Protein AF-A0A0D2Q936-F1 (afdb_monomer)

Mean predicted aligned error: 17.6 Å

Radius of gyration: 30.46 Å; Cα contacts (8 Å, |Δi|>4): 340; chains: 1; bounding box: 79×127×41 Å

Structure (mmCIF, N/CA/C/O backbone):
data_AF-A0A0D2Q936-F1
#
_entry.id   AF-A0A0D2Q936-F1
#
loop_
_atom_site.group_PDB
_atom_site.id
_atom_site.type_symbol
_atom_site.label_atom_id
_atom_site.label_alt_id
_atom_site.label_comp_id
_atom_site.label_asym_id
_atom_site.label_entity_id
_atom_site.label_seq_id
_atom_site.pdbx_PDB_ins_code
_atom_site.Cartn_x
_atom_site.Cartn_y
_atom_site.Cartn_z
_atom_site.occupancy
_atom_site.B_iso_or_equiv
_atom_site.auth_seq_id
_atom_site.auth_comp_id
_atom_site.auth_asym_id
_atom_site.auth_atom_id
_atom_site.pdbx_PDB_model_num
ATOM 1 N N . MET A 1 1 ? -16.105 2.185 -19.290 1.00 85.81 1 MET A N 1
ATOM 2 C CA . MET A 1 1 ? -16.375 2.936 -18.044 1.00 85.81 1 MET A CA 1
ATOM 3 C C . MET A 1 1 ? -15.042 3.462 -17.549 1.00 85.81 1 MET A C 1
ATOM 5 O O . MET A 1 1 ? -14.061 2.753 -17.724 1.00 85.81 1 MET A O 1
ATOM 9 N N . GLU A 1 2 ? -14.997 4.674 -17.001 1.00 91.69 2 GLU A N 1
ATOM 10 C CA . GLU A 1 2 ? -13.759 5.363 -16.597 1.00 91.69 2 GLU A CA 1
ATOM 11 C C . GLU A 1 2 ? -13.928 5.976 -15.200 1.00 91.69 2 GLU A C 1
ATOM 13 O O . GLU A 1 2 ? -15.032 6.394 -14.848 1.00 91.69 2 GLU A O 1
ATOM 18 N N . CYS A 1 3 ? -12.845 6.038 -14.414 1.00 92.94 3 CYS A N 1
ATOM 19 C CA . CYS A 1 3 ? -12.861 6.563 -13.040 1.00 92.94 3 CYS A CA 1
ATOM 20 C C . CYS A 1 3 ? -12.728 8.096 -12.951 1.00 92.94 3 CYS A C 1
ATOM 22 O O . CYS A 1 3 ? -12.920 8.654 -11.877 1.00 92.94 3 CYS A O 1
ATOM 24 N N . ASN A 1 4 ? -12.405 8.795 -14.047 1.00 94.00 4 ASN A N 1
ATOM 25 C CA . ASN A 1 4 ? -12.309 10.266 -14.110 1.00 94.00 4 ASN A CA 1
ATOM 26 C C . ASN A 1 4 ? -11.401 10.913 -13.042 1.00 94.00 4 ASN A C 1
ATOM 28 O O . ASN A 1 4 ? -11.706 11.987 -12.529 1.00 94.00 4 ASN A O 1
ATOM 32 N N . GLY A 1 5 ? -1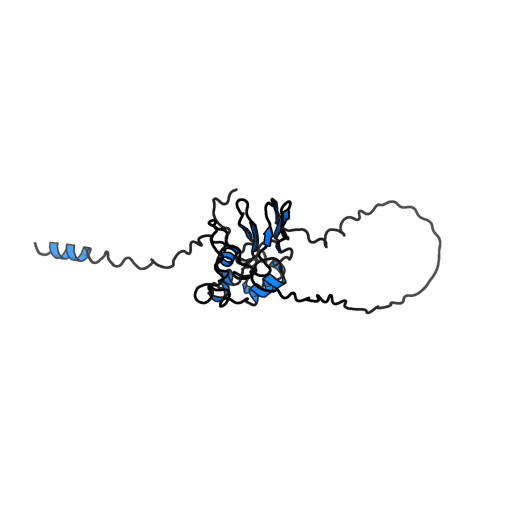0.294 10.254 -12.690 1.00 91.88 5 GLY A N 1
ATOM 33 C CA . GLY A 1 5 ? -9.357 10.746 -11.673 1.00 91.88 5 GLY A CA 1
ATOM 34 C C . GLY A 1 5 ? -9.852 10.616 -10.228 1.00 91.88 5 GLY A C 1
ATOM 35 O O . GLY A 1 5 ? -9.181 11.097 -9.321 1.00 91.88 5 GLY A O 1
ATOM 36 N N . LEU A 1 6 ? -11.001 9.973 -9.997 1.00 91.81 6 LEU A N 1
ATOM 37 C CA . LEU A 1 6 ? -11.454 9.628 -8.653 1.00 91.81 6 LEU A CA 1
ATOM 38 C C . LEU A 1 6 ? -10.716 8.384 -8.150 1.00 91.81 6 LEU A C 1
ATOM 40 O O . LEU A 1 6 ? -10.556 7.407 -8.886 1.00 91.81 6 LEU A O 1
ATOM 44 N N . GLY A 1 7 ? -10.313 8.422 -6.880 1.00 89.75 7 GLY A N 1
ATOM 45 C CA . GLY A 1 7 ? -9.804 7.254 -6.168 1.00 89.75 7 GLY A CA 1
ATOM 46 C C . GLY A 1 7 ? -10.898 6.213 -5.919 1.00 89.75 7 GLY A C 1
ATOM 47 O O . GLY A 1 7 ? -12.095 6.515 -5.944 1.00 89.75 7 GLY A O 1
ATOM 48 N N . ALA A 1 8 ? -10.484 4.972 -5.670 1.00 91.38 8 ALA A N 1
ATOM 49 C CA . ALA A 1 8 ? -11.397 3.922 -5.237 1.00 91.38 8 ALA A CA 1
ATOM 50 C C . ALA A 1 8 ? -11.845 4.169 -3.788 1.00 91.38 8 ALA A C 1
ATOM 52 O O . ALA A 1 8 ? -11.054 4.593 -2.949 1.00 91.38 8 ALA A O 1
ATOM 53 N N . ALA A 1 9 ? -13.114 3.891 -3.484 1.00 95.50 9 ALA A N 1
ATOM 54 C CA . ALA A 1 9 ? -13.585 3.885 -2.104 1.00 95.50 9 ALA A CA 1
ATOM 55 C C . ALA A 1 9 ? -13.054 2.626 -1.383 1.00 95.50 9 ALA A C 1
ATOM 57 O O . ALA A 1 9 ? -13.265 1.525 -1.902 1.00 95.50 9 ALA A O 1
ATOM 58 N N . PRO A 1 10 ? -12.408 2.756 -0.209 1.00 96.38 10 PRO A N 1
ATOM 59 C CA . PRO A 1 10 ? -11.988 1.612 0.598 1.00 96.38 10 PRO A CA 1
ATOM 60 C C . PRO A 1 10 ? -13.162 0.700 1.019 1.00 96.38 10 PRO A C 1
ATOM 62 O O . PRO A 1 10 ? -14.284 1.188 1.198 1.00 96.38 10 PRO A O 1
ATOM 65 N N . PRO A 1 11 ? -12.931 -0.609 1.255 1.00 97.94 11 PRO A N 1
ATOM 66 C CA . PRO A 1 11 ? -11.645 -1.302 1.178 1.00 97.94 11 PRO A CA 1
ATOM 67 C C . PRO A 1 11 ? -11.180 -1.649 -0.242 1.00 97.94 11 PRO A C 1
ATOM 69 O O . PRO A 1 11 ? -11.956 -2.167 -1.048 1.00 97.94 11 PRO A O 1
ATOM 72 N N . VAL A 1 12 ? -9.895 -1.430 -0.530 1.00 97.75 12 VAL A N 1
ATOM 73 C CA . VAL A 1 12 ? -9.313 -1.684 -1.855 1.00 97.75 12 VAL A CA 1
ATOM 74 C C . VAL A 1 12 ? -7.854 -2.127 -1.758 1.00 97.75 12 VAL A C 1
ATOM 76 O O . VAL A 1 12 ? -7.054 -1.496 -1.080 1.00 97.75 12 VAL A O 1
ATOM 79 N N . THR A 1 13 ? -7.503 -3.203 -2.466 1.00 98.31 13 THR A N 1
ATOM 80 C CA . THR A 1 13 ? -6.102 -3.575 -2.699 1.00 98.31 13 THR A CA 1
ATOM 81 C C . THR A 1 13 ? -5.528 -2.668 -3.783 1.00 98.31 13 THR A C 1
ATOM 83 O O . THR A 1 13 ? -6.081 -2.606 -4.885 1.00 98.31 13 THR A O 1
ATOM 86 N N . LEU A 1 14 ? -4.433 -1.972 -3.488 1.00 97.81 14 LEU A N 1
ATOM 87 C CA . LEU A 1 14 ? -3.812 -1.008 -4.397 1.00 97.81 14 LEU A CA 1
ATOM 88 C C . LEU A 1 14 ? -2.536 -1.580 -5.014 1.00 97.81 14 LEU A C 1
ATOM 90 O O . LEU A 1 14 ? -1.803 -2.305 -4.351 1.00 97.81 14 LEU A O 1
ATOM 94 N N . ALA A 1 15 ? -2.277 -1.238 -6.275 1.00 97.44 15 ALA A N 1
ATOM 95 C CA . ALA A 1 15 ? -0.954 -1.337 -6.881 1.00 97.44 15 ALA A CA 1
ATOM 96 C C . ALA A 1 15 ? -0.433 0.083 -7.080 1.00 97.44 15 ALA A C 1
ATOM 98 O O . ALA A 1 15 ? -1.070 0.884 -7.772 1.00 97.44 15 ALA A O 1
ATOM 99 N N . GLU A 1 16 ? 0.702 0.385 -6.466 1.00 95.56 16 GLU A N 1
ATOM 100 C CA . GLU A 1 16 ? 1.253 1.733 -6.393 1.00 95.56 16 GLU A CA 1
ATOM 101 C C . GLU A 1 16 ? 2.564 1.781 -7.175 1.00 95.56 16 GLU A C 1
ATOM 103 O O . GLU A 1 16 ? 3.366 0.847 -7.139 1.00 95.56 16 GLU A O 1
ATOM 108 N N . PHE A 1 17 ? 2.758 2.856 -7.941 1.00 94.88 17 PHE A N 1
ATOM 109 C CA . PHE A 1 17 ? 3.921 3.032 -8.804 1.00 94.88 17 PHE A CA 1
ATOM 110 C C . PHE A 1 17 ? 4.411 4.474 -8.737 1.00 94.88 17 PHE A C 1
ATOM 112 O O . PHE A 1 17 ? 3.661 5.417 -8.984 1.00 94.88 17 PHE A O 1
ATOM 119 N N . THR A 1 18 ? 5.705 4.633 -8.498 1.00 93.56 18 THR A N 1
ATOM 120 C CA . THR A 1 18 ? 6.455 5.865 -8.732 1.00 93.56 18 THR A CA 1
ATOM 121 C C . THR A 1 18 ? 7.488 5.580 -9.804 1.00 93.56 18 THR A C 1
ATOM 123 O O . THR A 1 18 ? 8.476 4.895 -9.549 1.00 93.56 18 THR A O 1
ATOM 126 N N . LEU A 1 19 ? 7.246 6.089 -11.011 1.00 93.62 19 LEU A N 1
ATOM 127 C CA . LEU A 1 19 ? 8.115 5.853 -12.161 1.00 93.62 19 LEU A CA 1
ATOM 128 C C . LEU A 1 19 ? 9.218 6.912 -12.224 1.00 93.62 19 LEU A C 1
ATOM 130 O O . LEU A 1 19 ? 8.943 8.115 -12.297 1.00 93.62 19 LEU A O 1
ATOM 134 N N . GLY A 1 20 ? 10.470 6.471 -12.216 1.00 88.56 20 GLY A N 1
ATOM 135 C CA . GLY A 1 20 ? 11.630 7.336 -12.353 1.00 88.56 20 GLY A CA 1
ATOM 136 C C . GLY A 1 20 ? 11.836 7.738 -13.813 1.00 88.56 20 GLY A C 1
ATOM 137 O O . GLY A 1 20 ? 11.988 6.897 -14.694 1.00 88.56 20 GLY A O 1
ATOM 138 N N . THR A 1 21 ? 11.934 9.036 -14.109 1.00 85.62 21 THR A N 1
ATOM 139 C CA . THR A 1 21 ? 12.256 9.512 -15.467 1.00 85.62 21 THR A CA 1
ATOM 140 C C . THR A 1 21 ? 13.727 9.240 -15.804 1.00 85.62 21 THR A C 1
ATOM 142 O O . THR A 1 21 ? 14.591 10.087 -15.570 1.00 85.62 21 THR A O 1
ATOM 145 N N . GLY A 1 22 ? 14.027 8.038 -16.308 1.00 75.62 22 GLY A N 1
ATOM 146 C CA . GLY A 1 22 ? 15.404 7.553 -16.503 1.00 75.62 22 GLY A CA 1
ATOM 147 C C . GLY A 1 22 ? 16.114 7.174 -15.196 1.00 75.62 22 GLY A C 1
ATOM 148 O O . GLY A 1 22 ? 17.330 6.987 -15.188 1.00 75.62 22 GLY A O 1
ATOM 149 N N . GLY A 1 23 ? 15.353 7.096 -14.100 1.00 85.38 23 GLY A N 1
ATOM 150 C CA . GLY A 1 23 ? 15.812 6.747 -12.760 1.00 85.38 23 GLY A CA 1
ATOM 151 C C . GLY A 1 23 ? 15.248 5.409 -12.288 1.00 85.38 23 GLY A C 1
ATOM 152 O O . GLY A 1 23 ? 14.732 4.623 -13.076 1.00 85.38 23 GLY A O 1
ATOM 153 N N . GLN A 1 24 ? 15.375 5.153 -10.990 1.00 93.00 24 GLN A N 1
ATOM 154 C CA . GLN A 1 24 ? 14.807 3.974 -10.345 1.00 93.00 24 GLN A CA 1
ATOM 155 C C . GLN A 1 24 ? 13.311 4.175 -10.091 1.00 93.00 24 GLN A C 1
ATOM 157 O O . GLN A 1 24 ? 12.911 5.221 -9.579 1.00 93.00 24 GLN A O 1
ATOM 162 N N . ASP A 1 25 ? 12.518 3.166 -10.426 1.00 94.25 25 ASP A N 1
ATOM 163 C CA . ASP A 1 25 ? 11.110 3.086 -10.070 1.00 94.25 25 ASP A CA 1
ATOM 164 C C . ASP A 1 25 ? 10.952 2.483 -8.673 1.00 94.25 25 ASP A C 1
ATOM 166 O O . ASP A 1 25 ? 11.754 1.639 -8.249 1.00 94.25 25 ASP A O 1
ATOM 170 N N . PHE A 1 26 ? 9.869 2.866 -8.005 1.00 94.06 26 PHE A N 1
ATOM 171 C CA . PHE A 1 26 ? 9.386 2.270 -6.764 1.00 94.06 26 PHE A CA 1
ATOM 172 C C . PHE A 1 26 ? 7.973 1.755 -6.997 1.00 94.06 26 PHE A C 1
ATOM 174 O O . PHE A 1 26 ? 7.155 2.456 -7.591 1.00 94.06 26 PHE A O 1
ATOM 181 N N . TYR A 1 27 ? 7.693 0.536 -6.565 1.00 94.88 27 TYR A N 1
ATOM 182 C CA . TYR A 1 27 ? 6.377 -0.062 -6.721 1.00 94.88 27 TYR A CA 1
ATOM 183 C C . TYR A 1 27 ? 6.082 -1.044 -5.600 1.00 94.88 27 TYR A C 1
ATOM 185 O O . TYR A 1 27 ? 6.985 -1.666 -5.024 1.00 94.88 27 TYR A O 1
ATOM 193 N N . ASP A 1 28 ? 4.798 -1.199 -5.322 1.00 95.88 28 ASP A N 1
ATOM 194 C CA . ASP A 1 28 ? 4.299 -2.066 -4.272 1.00 95.88 28 ASP A CA 1
ATOM 195 C C . ASP A 1 28 ? 2.826 -2.434 -4.496 1.00 95.88 28 ASP A C 1
ATOM 197 O O . ASP A 1 28 ? 2.135 -1.898 -5.365 1.00 95.88 28 ASP A O 1
ATOM 201 N N . VAL A 1 29 ? 2.369 -3.426 -3.733 1.00 97.44 29 VAL A N 1
ATOM 202 C CA . VAL A 1 29 ? 0.947 -3.662 -3.505 1.00 97.44 29 VAL A CA 1
ATOM 203 C C . VAL A 1 29 ? 0.649 -3.300 -2.062 1.00 97.44 29 VAL A C 1
ATOM 205 O O . VAL A 1 29 ? 1.295 -3.830 -1.149 1.00 97.44 29 VAL A O 1
ATOM 208 N N . SER A 1 30 ? -0.369 -2.473 -1.861 1.00 97.50 30 SER A N 1
ATOM 209 C CA . SER A 1 30 ? -0.727 -1.920 -0.563 1.00 97.50 30 SER A CA 1
ATOM 210 C C . SER A 1 30 ? -2.105 -2.365 -0.096 1.00 97.50 30 SER A C 1
ATOM 212 O O . SER A 1 30 ? -3.075 -2.418 -0.857 1.00 97.50 30 SER A O 1
ATOM 214 N N . LEU A 1 31 ? -2.159 -2.723 1.189 1.00 97.81 31 LEU A N 1
ATOM 215 C CA . LEU A 1 31 ? -3.358 -3.092 1.941 1.00 97.81 31 LEU A CA 1
ATOM 216 C C . LEU A 1 31 ? -3.695 -2.053 3.019 1.00 97.81 31 LEU A C 1
ATOM 218 O O . LEU A 1 31 ? -4.513 -2.317 3.905 1.00 97.81 31 LEU A O 1
ATOM 222 N N . VAL A 1 32 ? -3.056 -0.880 2.969 1.00 97.44 32 VAL A N 1
ATOM 223 C CA . VAL A 1 32 ? -3.279 0.228 3.912 1.00 97.44 32 VAL A CA 1
ATOM 224 C C . VAL A 1 32 ? -4.734 0.699 3.864 1.00 97.44 32 VAL A C 1
ATOM 226 O O . VAL A 1 32 ? -5.352 0.915 4.909 1.00 97.44 32 VAL A O 1
ATOM 229 N N . ASP A 1 33 ? -5.317 0.728 2.666 1.00 97.25 33 ASP A N 1
ATOM 230 C CA . ASP A 1 33 ? -6.735 1.009 2.422 1.00 97.25 33 ASP A CA 1
ATOM 231 C C . ASP A 1 33 ? -7.612 -0.257 2.425 1.00 97.25 33 ASP A C 1
ATOM 233 O O . ASP A 1 33 ? -8.766 -0.227 2.009 1.00 97.25 33 ASP A O 1
ATOM 237 N N . GLY A 1 34 ? -7.116 -1.383 2.939 1.00 98.06 34 GLY A N 1
ATOM 238 C CA . GLY A 1 34 ? -7.857 -2.639 3.035 1.00 98.06 34 GLY A CA 1
ATOM 239 C C . GLY A 1 34 ? -7.583 -3.613 1.890 1.00 98.06 34 GLY A C 1
ATOM 240 O O . GLY A 1 34 ? -6.620 -3.498 1.140 1.00 98.06 34 GLY A O 1
ATOM 241 N N . TYR A 1 35 ? -8.423 -4.637 1.792 1.00 98.56 35 TYR A N 1
ATOM 242 C CA . TYR A 1 35 ? -8.298 -5.713 0.820 1.00 98.56 35 TYR A CA 1
ATOM 243 C C . TYR A 1 35 ? -9.654 -6.026 0.200 1.00 98.56 35 TYR A C 1
ATOM 245 O O . TYR A 1 35 ? -10.649 -6.129 0.913 1.00 98.56 35 TYR A O 1
ATOM 253 N N . ASN A 1 36 ? -9.694 -6.231 -1.114 1.00 98.00 36 ASN A N 1
ATOM 254 C CA . ASN A 1 36 ? -10.889 -6.717 -1.806 1.00 98.00 36 ASN A CA 1
ATOM 255 C C . ASN A 1 36 ? -10.594 -7.940 -2.684 1.00 98.00 36 ASN A C 1
ATOM 257 O O . ASN A 1 36 ? -11.325 -8.925 -2.600 1.00 98.00 36 ASN A O 1
ATOM 261 N N . ILE A 1 37 ? -9.521 -7.919 -3.480 1.00 97.50 37 ILE A N 1
ATOM 262 C CA . ILE A 1 37 ? -9.133 -9.026 -4.365 1.00 97.50 37 ILE A CA 1
ATOM 263 C C . ILE A 1 37 ? -7.623 -9.299 -4.307 1.00 97.50 37 ILE A C 1
ATOM 265 O O . ILE A 1 37 ? -6.839 -8.366 -4.132 1.00 97.50 37 ILE A O 1
ATOM 269 N N . PRO A 1 38 ? -7.178 -10.556 -4.507 1.00 97.62 38 PRO A N 1
ATOM 270 C CA . PRO A 1 38 ? -5.756 -10.858 -4.569 1.00 97.62 38 PRO A CA 1
ATOM 271 C C . PRO A 1 38 ? -5.123 -10.199 -5.798 1.00 97.62 38 PRO A C 1
ATOM 273 O O . PRO A 1 38 ? -5.712 -10.179 -6.884 1.00 97.62 38 PRO A O 1
ATOM 276 N N . MET A 1 39 ? -3.908 -9.687 -5.635 1.00 98.12 39 MET A N 1
ATOM 277 C CA . MET A 1 39 ? -3.203 -8.926 -6.661 1.00 98.12 39 MET A CA 1
ATOM 278 C C . MET A 1 39 ? -1.701 -9.142 -6.547 1.00 98.12 39 MET A C 1
ATOM 280 O O . MET A 1 39 ? -1.167 -9.177 -5.438 1.00 98.12 39 MET A O 1
ATOM 284 N N . ILE A 1 40 ? -1.025 -9.262 -7.686 1.00 97.81 40 ILE A N 1
ATOM 285 C CA . ILE A 1 40 ? 0.437 -9.202 -7.774 1.00 97.81 40 ILE A CA 1
ATOM 286 C C . ILE A 1 40 ? 0.875 -8.200 -8.839 1.00 97.81 40 ILE A C 1
ATOM 288 O O . ILE A 1 40 ? 0.180 -7.998 -9.836 1.00 97.81 40 ILE A O 1
ATOM 292 N N . VAL A 1 41 ? 2.052 -7.625 -8.628 1.00 98.00 41 VAL A N 1
ATOM 293 C CA . VAL A 1 41 ? 2.777 -6.772 -9.566 1.00 98.00 41 VAL A CA 1
ATOM 294 C C . VAL A 1 41 ? 4.137 -7.410 -9.824 1.00 98.00 41 VAL A C 1
ATOM 296 O O . VAL A 1 41 ? 4.863 -7.740 -8.884 1.00 98.00 41 VAL A O 1
ATOM 299 N N . GLU A 1 42 ? 4.490 -7.579 -11.093 1.00 96.50 42 GLU A N 1
ATOM 300 C CA . GLU A 1 42 ? 5.763 -8.161 -11.525 1.00 96.50 42 GLU A CA 1
ATOM 301 C C . GLU A 1 42 ? 6.478 -7.206 -12.484 1.00 96.50 42 GLU A C 1
ATOM 303 O O . GLU A 1 42 ? 5.900 -6.791 -13.489 1.00 96.50 42 GLU A O 1
ATOM 308 N N . GLY A 1 43 ? 7.730 -6.855 -12.174 1.00 95.00 43 GLY A N 1
ATOM 309 C CA . GLY A 1 43 ? 8.598 -6.082 -13.064 1.00 95.00 43 GLY A CA 1
ATOM 310 C C . GLY A 1 43 ? 9.352 -6.991 -14.038 1.00 95.00 43 GLY A C 1
ATOM 311 O O . GLY A 1 43 ? 9.844 -8.052 -13.656 1.00 95.00 43 GLY A O 1
ATOM 312 N N . SER A 1 44 ? 9.469 -6.578 -15.298 1.00 93.88 44 SER A N 1
ATOM 313 C CA . SER A 1 44 ? 10.121 -7.346 -16.365 1.00 93.88 44 SER A CA 1
ATOM 314 C C . SER A 1 44 ? 10.984 -6.456 -17.263 1.00 93.88 44 SER A C 1
ATOM 316 O O . SER A 1 44 ? 10.717 -5.269 -17.416 1.00 93.88 44 SER A O 1
ATOM 318 N N . GLY A 1 45 ? 12.063 -7.009 -17.828 1.00 91.44 45 GLY A N 1
ATOM 319 C CA . GLY A 1 45 ? 12.945 -6.299 -18.770 1.00 91.44 45 GLY A CA 1
ATOM 320 C C . GLY A 1 45 ? 13.889 -5.246 -18.167 1.00 91.44 45 GLY A C 1
ATOM 321 O O . GLY A 1 45 ? 14.828 -4.837 -18.846 1.00 91.44 45 GLY A O 1
ATOM 322 N N . GLY A 1 46 ? 13.690 -4.848 -16.907 1.00 92.19 46 GLY A N 1
ATOM 323 C CA . GLY A 1 46 ? 14.526 -3.865 -16.216 1.00 92.19 46 GLY A CA 1
ATOM 324 C C . GLY A 1 46 ? 15.760 -4.434 -15.510 1.00 92.19 46 GLY A C 1
ATOM 325 O O . GLY A 1 46 ? 16.125 -5.603 -15.643 1.00 92.19 46 GLY A O 1
ATOM 326 N N . SER A 1 47 ? 16.412 -3.571 -14.731 1.00 92.12 47 SER A N 1
ATOM 327 C CA . SER A 1 47 ? 17.609 -3.877 -13.937 1.00 92.12 47 SER A CA 1
ATOM 328 C C . SER A 1 47 ? 17.417 -3.535 -12.456 1.00 92.12 47 SER A C 1
ATOM 330 O O . SER A 1 47 ? 16.633 -2.654 -12.107 1.00 92.12 47 SER A O 1
ATOM 332 N N . GLY A 1 48 ? 18.137 -4.236 -11.575 1.00 89.94 48 GLY A N 1
ATOM 333 C CA . GLY A 1 48 ? 17.956 -4.163 -10.121 1.00 89.94 48 GLY A CA 1
ATOM 334 C C . GLY A 1 48 ? 17.317 -5.437 -9.567 1.00 89.94 48 GLY A C 1
ATOM 335 O O . GLY A 1 48 ? 17.484 -6.508 -10.147 1.00 89.94 48 GLY A O 1
ATOM 336 N N . LEU A 1 49 ? 16.618 -5.335 -8.430 1.00 89.56 49 LEU A N 1
ATOM 337 C CA . LEU A 1 49 ? 15.943 -6.488 -7.822 1.00 89.56 49 LEU A CA 1
ATOM 338 C C . LEU A 1 49 ? 14.715 -6.916 -8.625 1.00 89.56 49 LEU A C 1
ATOM 340 O O . LEU A 1 49 ? 14.517 -8.114 -8.808 1.00 89.56 49 LEU A O 1
ATOM 344 N N . CYS A 1 50 ? 13.904 -5.949 -9.073 1.00 93.44 50 CYS A N 1
ATOM 345 C CA . CYS A 1 50 ? 12.732 -6.176 -9.926 1.00 93.44 50 CYS A CA 1
ATOM 346 C C . CYS A 1 50 ? 11.819 -7.312 -9.422 1.00 93.44 50 CYS A C 1
ATOM 348 O O . CYS A 1 50 ? 11.273 -8.088 -10.202 1.00 93.44 50 CYS A O 1
ATOM 350 N N . ALA A 1 51 ? 11.716 -7.454 -8.099 1.00 94.00 51 ALA A N 1
ATOM 351 C CA . ALA A 1 51 ? 11.046 -8.580 -7.474 1.00 94.00 51 ALA A CA 1
ATOM 352 C C . ALA A 1 51 ? 9.527 -8.370 -7.423 1.00 94.00 51 ALA A C 1
ATOM 354 O O . ALA A 1 51 ? 9.048 -7.259 -7.236 1.00 94.00 51 ALA A O 1
ATOM 355 N N . SER A 1 52 ? 8.760 -9.454 -7.515 1.00 95.25 52 SER A N 1
ATOM 356 C CA . SER A 1 52 ? 7.296 -9.385 -7.490 1.00 95.25 52 SER A CA 1
ATOM 357 C C . SER A 1 52 ? 6.748 -8.884 -6.152 1.00 95.25 52 SER A C 1
ATOM 359 O O . SER A 1 52 ? 7.278 -9.215 -5.100 1.00 95.25 52 SER A O 1
ATOM 361 N N . THR A 1 53 ? 5.661 -8.135 -6.138 1.00 95.56 53 THR A N 1
ATOM 362 C CA . THR A 1 53 ? 5.006 -7.641 -4.912 1.00 95.56 53 THR A CA 1
ATOM 363 C C . THR A 1 53 ? 3.529 -7.978 -4.959 1.00 95.56 53 THR A C 1
ATOM 365 O O . THR A 1 53 ? 2.988 -8.159 -6.050 1.00 95.56 53 THR A O 1
ATOM 368 N N . GLY A 1 54 ? 2.883 -8.171 -3.811 1.00 95.69 54 GLY A N 1
ATOM 369 C CA . GLY A 1 54 ? 1.480 -8.573 -3.803 1.00 95.69 54 GLY A CA 1
ATOM 370 C C . GLY A 1 54 ? 1.050 -9.593 -2.774 1.00 95.69 54 GLY A C 1
ATOM 371 O O . GLY A 1 54 ? 1.822 -10.105 -1.959 1.00 95.69 54 GLY A O 1
ATOM 372 N N . CYS A 1 55 ? -0.233 -9.919 -2.893 1.00 95.75 55 CYS A N 1
ATOM 373 C CA . CYS A 1 55 ? -0.912 -10.907 -2.091 1.00 95.75 55 CYS A CA 1
ATOM 374 C C . CYS A 1 55 ? -1.649 -11.923 -2.963 1.00 95.75 55 CYS A C 1
ATOM 376 O O . CYS A 1 55 ? -2.583 -11.592 -3.693 1.00 95.75 55 CYS A O 1
ATOM 378 N N . THR A 1 56 ? -1.245 -13.187 -2.844 1.00 95.69 56 THR A N 1
ATOM 379 C CA . THR A 1 56 ? -1.919 -14.334 -3.474 1.00 95.69 56 THR A CA 1
ATOM 380 C C . THR A 1 56 ? -2.931 -15.002 -2.542 1.00 95.69 56 THR A C 1
ATOM 382 O O . THR A 1 56 ? -3.794 -15.749 -3.000 1.00 95.69 56 THR A O 1
ATOM 385 N N . THR A 1 57 ? -2.835 -14.737 -1.238 1.00 94.56 57 THR A N 1
ATOM 386 C CA . THR A 1 57 ? -3.762 -15.231 -0.220 1.00 94.56 57 THR A CA 1
ATOM 387 C C . THR A 1 57 ? -5.110 -14.522 -0.340 1.00 94.56 57 THR A C 1
ATOM 389 O O . THR A 1 57 ? -5.168 -13.305 -0.502 1.00 94.56 57 THR A O 1
ATOM 392 N N . ASP A 1 58 ? -6.200 -15.282 -0.215 1.00 95.44 58 ASP A N 1
ATOM 393 C CA . ASP A 1 58 ? -7.552 -14.736 -0.073 1.00 95.44 58 ASP A CA 1
ATOM 394 C C . ASP A 1 58 ? -7.764 -14.255 1.373 1.00 95.44 58 ASP A C 1
ATOM 396 O O . ASP A 1 58 ? -8.112 -15.034 2.269 1.00 95.44 58 ASP A O 1
ATOM 400 N N . LEU A 1 59 ? -7.481 -12.970 1.606 1.00 96.12 59 LEU A N 1
ATOM 401 C CA . LEU A 1 59 ? -7.593 -12.329 2.919 1.00 96.12 59 LEU A CA 1
ATOM 402 C C . LEU A 1 59 ? -9.044 -12.226 3.400 1.00 96.12 59 LEU A C 1
ATOM 404 O O . LEU A 1 59 ? -9.284 -12.240 4.607 1.00 96.12 59 LEU A O 1
ATOM 408 N N . ASN A 1 60 ? -10.022 -12.209 2.492 1.00 97.25 60 ASN A N 1
ATOM 409 C CA . ASN A 1 60 ? -11.434 -12.121 2.860 1.00 97.25 60 ASN A CA 1
ATOM 410 C C . ASN A 1 60 ? -11.889 -13.319 3.706 1.00 97.25 60 ASN A C 1
ATOM 412 O O . ASN A 1 60 ? -12.725 -13.173 4.597 1.00 97.25 60 ASN A O 1
ATOM 416 N N . ARG A 1 61 ? -11.277 -14.496 3.505 1.00 95.19 61 ARG A N 1
ATOM 417 C CA . ARG A 1 61 ? -11.556 -15.713 4.295 1.00 95.19 61 ARG A CA 1
ATOM 418 C C . ARG A 1 61 ? -10.999 -15.684 5.713 1.00 95.19 61 ARG A C 1
ATOM 420 O O . ARG A 1 61 ? -11.416 -16.486 6.544 1.00 95.19 61 ARG A O 1
ATOM 427 N N . GLN A 1 62 ? -10.031 -14.812 5.964 1.00 94.31 62 GLN A N 1
ATOM 428 C CA . GLN A 1 62 ? -9.357 -14.651 7.254 1.00 94.31 62 GLN A CA 1
ATOM 429 C C . GLN A 1 62 ? -9.719 -13.316 7.913 1.00 94.31 62 GLN A C 1
ATOM 431 O O . GLN A 1 62 ? -9.217 -13.008 8.990 1.00 94.31 62 GLN A O 1
ATOM 436 N N . CYS A 1 63 ? -10.597 -12.533 7.279 1.00 97.75 63 CYS A N 1
ATOM 437 C CA . CYS A 1 63 ? -10.973 -11.213 7.743 1.00 97.75 63 CYS A CA 1
ATOM 438 C C . CYS A 1 63 ? -11.735 -11.292 9.081 1.00 97.75 63 CYS A C 1
ATOM 440 O O . CYS A 1 63 ? -12.791 -11.937 9.140 1.00 97.75 63 CYS A O 1
ATOM 442 N N . PRO A 1 64 ? -11.244 -10.631 10.146 1.00 97.69 64 PRO A N 1
ATOM 443 C CA . PRO A 1 64 ? -11.950 -10.515 11.413 1.00 97.69 64 PRO A CA 1
ATOM 444 C C . PRO A 1 64 ? -13.330 -9.890 11.222 1.00 97.69 64 PRO A C 1
ATOM 446 O O . PRO A 1 64 ? -13.534 -9.043 10.349 1.00 97.69 64 PRO A O 1
ATOM 449 N N . SER A 1 65 ? -14.287 -10.286 12.058 1.00 97.75 65 SER A N 1
ATOM 450 C CA . SER A 1 65 ? -15.686 -9.854 11.947 1.00 97.75 65 SER A CA 1
ATOM 451 C C . SER A 1 65 ? -15.870 -8.336 11.940 1.00 97.75 65 SER A C 1
ATOM 453 O O . SER A 1 65 ? -16.723 -7.820 11.227 1.00 97.75 65 SER A O 1
ATOM 455 N N . GLU A 1 66 ? -15.056 -7.633 12.713 1.00 97.81 66 GLU A N 1
ATOM 456 C CA . GLU A 1 66 ? -15.052 -6.189 12.905 1.00 97.81 66 GLU A CA 1
ATOM 457 C C . GLU A 1 66 ? -14.461 -5.419 11.714 1.00 97.81 66 GLU A C 1
ATOM 459 O O . GLU A 1 66 ? -14.712 -4.224 11.574 1.00 97.81 66 GLU A O 1
ATOM 464 N N . LEU A 1 67 ? -13.721 -6.102 10.835 1.00 98.44 67 LEU A N 1
ATOM 465 C CA . LEU A 1 67 ? -13.161 -5.545 9.601 1.00 98.44 67 LEU A CA 1
ATOM 466 C C . LEU A 1 67 ? -13.931 -5.992 8.349 1.00 98.44 67 LEU A C 1
ATOM 468 O O . LEU A 1 67 ? -13.744 -5.429 7.270 1.00 98.44 67 LEU A O 1
ATOM 472 N N . ARG A 1 68 ? -14.792 -7.006 8.468 1.00 98.31 68 ARG A N 1
ATOM 473 C CA . ARG A 1 68 ? -15.461 -7.638 7.331 1.00 98.31 68 ARG A CA 1
ATOM 474 C C . ARG A 1 68 ? -16.516 -6.731 6.703 1.00 98.31 68 ARG A C 1
ATOM 476 O O . ARG A 1 68 ? -17.346 -6.138 7.393 1.00 98.31 68 ARG A O 1
ATOM 483 N N . VAL A 1 69 ? -16.524 -6.687 5.375 1.00 97.62 69 VAL A N 1
ATOM 484 C CA . VAL A 1 69 ? -17.584 -6.068 4.573 1.00 97.62 69 VAL 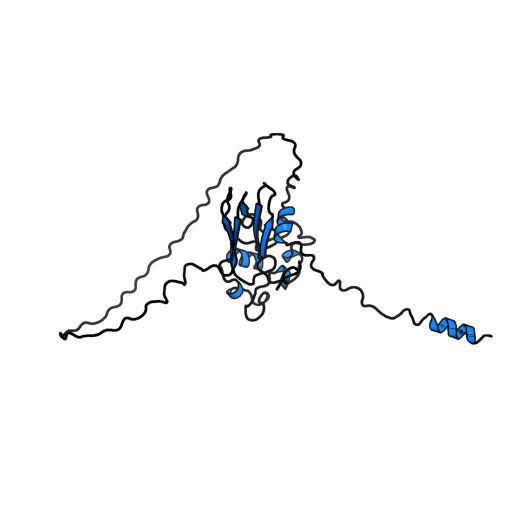A CA 1
ATOM 485 C C . VAL A 1 69 ? -18.449 -7.160 3.949 1.00 97.62 69 VAL A C 1
ATOM 487 O O . VAL A 1 69 ? -17.929 -8.136 3.404 1.00 97.62 69 VAL A O 1
ATOM 490 N N . GLY A 1 70 ? -19.771 -6.993 4.041 1.00 92.75 70 GLY A N 1
ATOM 491 C CA . GLY A 1 70 ? -20.736 -7.961 3.515 1.00 92.75 70 GLY A CA 1
ATOM 492 C C . GLY A 1 70 ? -20.551 -9.355 4.119 1.00 92.75 70 GLY A C 1
ATOM 493 O O . GLY A 1 70 ? -20.212 -9.500 5.299 1.00 92.75 70 GLY A O 1
ATOM 494 N N . ASP A 1 71 ? -20.715 -10.377 3.283 1.00 91.00 71 ASP A N 1
ATOM 495 C CA . ASP A 1 71 ? -20.533 -11.785 3.660 1.00 91.00 71 ASP A CA 1
ATOM 496 C C . ASP A 1 71 ? -19.072 -12.258 3.499 1.00 91.00 71 ASP A C 1
ATOM 498 O O . ASP A 1 71 ? -18.797 -13.453 3.395 1.00 91.00 71 ASP A O 1
ATOM 502 N N . GLY A 1 72 ? -18.115 -11.321 3.525 1.00 92.31 72 GLY A N 1
ATOM 503 C CA . GLY A 1 72 ? -16.708 -11.579 3.205 1.00 92.31 72 GLY A CA 1
ATOM 504 C C . GLY A 1 72 ? -16.345 -11.172 1.780 1.00 92.31 72 GLY A C 1
ATOM 505 O O . GLY A 1 72 ? -15.527 -11.829 1.147 1.00 92.31 72 GLY A O 1
ATOM 506 N N . ASP A 1 73 ? -16.951 -10.100 1.276 1.00 94.06 73 ASP A N 1
ATOM 507 C CA . ASP A 1 73 ? -16.652 -9.572 -0.060 1.00 94.06 73 ASP A CA 1
ATOM 508 C C . ASP A 1 73 ? -15.362 -8.742 -0.064 1.00 94.06 73 ASP A C 1
ATOM 510 O O . ASP A 1 73 ? -14.668 -8.651 -1.075 1.00 94.06 73 ASP A O 1
ATOM 514 N N . ALA A 1 74 ? -15.051 -8.122 1.077 1.00 98.06 74 ALA A N 1
ATOM 515 C CA . ALA A 1 74 ? -13.848 -7.335 1.287 1.00 98.06 74 ALA A CA 1
ATOM 516 C C . ALA A 1 74 ? -13.486 -7.251 2.782 1.00 98.06 74 ALA A C 1
ATOM 518 O O . ALA A 1 74 ? -14.306 -7.545 3.663 1.00 98.06 74 ALA A O 1
ATOM 519 N N . CYS A 1 75 ? -12.268 -6.799 3.071 1.00 98.62 75 CYS A N 1
ATOM 520 C CA . CYS A 1 75 ? -11.733 -6.621 4.412 1.00 98.62 75 CYS A CA 1
ATOM 521 C C . CYS A 1 75 ? -11.183 -5.205 4.598 1.00 98.62 75 CYS A C 1
ATOM 523 O O . CYS A 1 75 ? -10.250 -4.792 3.910 1.00 98.62 75 CYS A O 1
ATOM 525 N N . LYS A 1 76 ? -11.745 -4.448 5.539 1.00 98.75 76 LYS A N 1
ATOM 526 C CA . LYS A 1 76 ? -11.230 -3.128 5.923 1.00 98.75 76 LYS A CA 1
ATOM 527 C C . LYS A 1 76 ? -9.857 -3.250 6.569 1.00 98.75 76 LYS A C 1
ATOM 529 O O . LYS A 1 76 ? -9.595 -4.206 7.292 1.00 98.75 76 LYS A O 1
ATOM 534 N N . SER A 1 77 ? -9.007 -2.248 6.377 1.00 98.44 77 SER A N 1
ATOM 535 C CA . SER A 1 77 ? -7.875 -2.040 7.277 1.00 98.44 77 SER A CA 1
ATOM 536 C C . SER A 1 77 ? -8.363 -1.503 8.628 1.00 98.44 77 SER A C 1
ATOM 538 O O . SER A 1 77 ? -9.499 -1.039 8.766 1.00 98.44 77 SER A O 1
ATOM 540 N N . ALA A 1 78 ? -7.497 -1.524 9.641 1.00 98.19 78 ALA A N 1
ATOM 541 C CA . ALA A 1 78 ? -7.829 -0.952 10.944 1.00 98.19 78 ALA A CA 1
ATOM 542 C C . ALA A 1 78 ? -8.057 0.568 10.880 1.00 98.19 78 ALA A C 1
ATOM 544 O O . ALA A 1 78 ? -8.932 1.082 11.575 1.00 98.19 78 ALA A O 1
ATOM 545 N N . CYS A 1 79 ? -7.320 1.287 10.023 1.00 98.06 79 CYS A N 1
ATOM 546 C CA . CYS A 1 79 ? -7.550 2.718 9.833 1.00 98.06 79 CYS A CA 1
ATOM 547 C C . CYS A 1 79 ? -8.961 2.968 9.295 1.00 98.06 79 CYS A C 1
ATOM 549 O O . CYS A 1 79 ? -9.699 3.772 9.861 1.00 98.06 79 CYS A O 1
ATOM 551 N N . GLU A 1 80 ? -9.378 2.218 8.274 1.00 97.56 80 GLU A N 1
ATOM 552 C CA . GLU A 1 80 ? -10.706 2.378 7.681 1.00 97.56 80 GLU A CA 1
ATOM 553 C C . GLU A 1 80 ? -11.840 1.938 8.622 1.00 97.56 80 GLU A C 1
ATOM 555 O O . GLU A 1 80 ? -12.941 2.487 8.590 1.00 97.56 80 GLU A O 1
ATOM 560 N N . ALA A 1 81 ? -11.597 0.947 9.481 1.00 98.19 81 ALA A N 1
ATOM 561 C CA . ALA A 1 81 ? -12.606 0.473 10.424 1.00 98.19 81 ALA A CA 1
ATOM 562 C C . ALA A 1 81 ? -12.771 1.384 11.650 1.0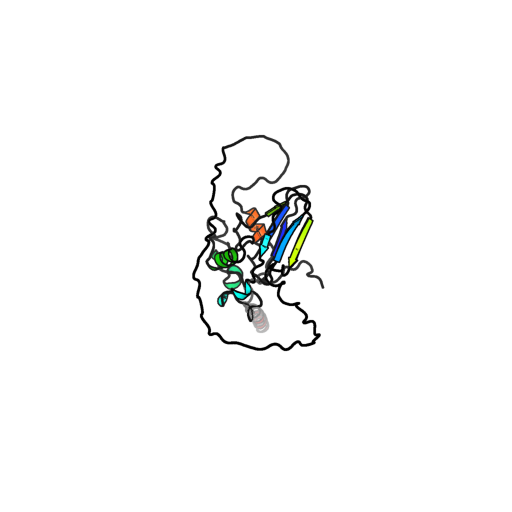0 98.19 81 ALA A C 1
ATOM 564 O O . ALA A 1 81 ? -13.896 1.575 12.116 1.00 98.19 81 ALA A O 1
ATOM 565 N N . PHE A 1 82 ? -11.674 1.928 12.182 1.00 97.94 82 PHE A N 1
ATOM 566 C CA . PHE A 1 82 ? -11.675 2.583 13.495 1.00 97.94 82 PHE A CA 1
ATOM 567 C C . PHE A 1 82 ? -11.318 4.071 13.455 1.00 97.94 82 PHE A C 1
ATOM 569 O O . PHE A 1 82 ? -11.650 4.790 14.395 1.00 97.94 82 PHE A O 1
ATOM 576 N N . GLY A 1 83 ? -10.630 4.540 12.411 1.00 97.12 83 GLY A N 1
ATOM 577 C CA . GLY A 1 83 ? -10.256 5.947 12.234 1.00 97.12 83 GLY A CA 1
ATOM 578 C C . GLY A 1 83 ? -9.326 6.516 13.310 1.00 97.12 83 GLY A C 1
ATOM 579 O O . GLY A 1 83 ? -9.176 7.735 13.397 1.00 97.12 83 GLY A O 1
ATOM 580 N N . SER A 1 84 ? -8.734 5.674 14.164 1.00 97.12 84 SER A N 1
ATOM 581 C CA . SER A 1 84 ? -7.888 6.152 15.256 1.00 97.12 84 SER A CA 1
ATOM 582 C C . SER A 1 84 ? -6.506 6.576 14.737 1.00 97.12 84 SER A C 1
ATOM 584 O O . SER A 1 84 ? -5.991 5.965 13.792 1.00 97.12 84 SER A O 1
ATOM 586 N N . PRO A 1 85 ? -5.871 7.596 15.344 1.00 97.31 85 PRO A N 1
ATOM 587 C CA . PRO A 1 85 ? -4.549 8.062 14.929 1.00 97.31 85 PRO A CA 1
ATOM 588 C C . PRO A 1 85 ? -3.474 6.970 14.918 1.00 97.31 85 PRO A C 1
ATOM 590 O O . PRO A 1 85 ? -2.605 6.987 14.052 1.00 97.31 85 PRO A O 1
ATOM 593 N N . GLU A 1 86 ? -3.558 6.005 15.836 1.00 96.44 86 GLU A N 1
ATOM 594 C CA . GLU A 1 86 ? -2.663 4.848 15.936 1.00 96.44 86 GLU A CA 1
ATOM 595 C C . GLU A 1 86 ? -2.739 3.949 14.700 1.00 96.44 86 GLU A C 1
ATOM 597 O O . GLU A 1 86 ? -1.715 3.469 14.226 1.00 96.44 86 GLU A O 1
ATOM 602 N N . TYR A 1 87 ? -3.947 3.709 14.182 1.00 97.62 87 TYR A N 1
ATOM 603 C CA . TYR A 1 87 ? -4.144 2.856 13.011 1.00 97.62 87 TYR A CA 1
ATOM 604 C C . TYR A 1 87 ? -3.910 3.603 11.703 1.00 97.62 87 TYR A C 1
ATOM 606 O O . TYR A 1 87 ? -3.462 3.006 10.728 1.00 97.62 87 TYR A O 1
ATOM 614 N N . CYS A 1 88 ? -4.220 4.897 11.685 1.00 97.19 88 CYS A N 1
ATOM 615 C CA . CYS A 1 88 ? -4.084 5.754 10.512 1.00 97.19 88 CYS A CA 1
ATOM 616 C C . CYS A 1 88 ? -2.734 6.469 10.428 1.00 97.19 88 CYS A C 1
ATOM 618 O O . CYS A 1 88 ? -2.540 7.276 9.523 1.00 97.19 88 CYS A O 1
ATOM 620 N N . CYS A 1 89 ? -1.826 6.222 11.376 1.00 96.88 89 CYS A N 1
ATOM 621 C CA . CYS A 1 89 ? -0.509 6.843 11.428 1.00 96.88 89 CYS A CA 1
ATOM 622 C C . CYS A 1 89 ? -0.550 8.372 11.277 1.00 96.88 89 CYS A C 1
ATOM 624 O O . CYS A 1 89 ? 0.158 8.970 10.467 1.00 96.88 89 CYS A O 1
ATOM 626 N N . SER A 1 90 ? -1.413 9.018 12.060 1.00 96.12 90 SER A N 1
ATOM 627 C CA . SER A 1 90 ? -1.648 10.461 11.988 1.00 96.12 90 SER A CA 1
ATOM 628 C C . SER A 1 90 ? -1.449 11.142 13.343 1.00 96.12 90 SER A C 1
ATOM 630 O O . SER A 1 90 ? -1.333 10.496 14.388 1.00 96.12 90 SER A O 1
ATOM 632 N N . GLY A 1 91 ? -1.361 12.476 13.347 1.00 96.06 91 GLY A N 1
ATOM 633 C CA . GLY A 1 91 ? -1.163 13.254 14.573 1.00 96.06 91 GLY A CA 1
ATOM 634 C C . GLY A 1 91 ? 0.093 12.824 15.341 1.00 96.06 91 GLY A C 1
ATOM 635 O O . GLY A 1 91 ? 1.193 12.854 14.802 1.00 96.06 91 GLY A O 1
ATOM 636 N N . ALA A 1 92 ? -0.062 12.389 16.596 1.00 96.62 92 ALA A N 1
ATOM 637 C CA . ALA A 1 92 ? 1.057 11.909 17.419 1.00 96.62 92 ALA A CA 1
ATOM 638 C C . ALA A 1 92 ? 1.747 10.647 16.852 1.00 96.62 92 ALA A C 1
ATOM 640 O O . ALA A 1 92 ? 2.888 10.345 17.209 1.00 96.62 92 ALA A O 1
ATOM 641 N N . TYR A 1 93 ? 1.082 9.935 15.943 1.00 96.31 93 TYR A N 1
ATOM 642 C CA . TYR A 1 93 ? 1.556 8.710 15.306 1.00 96.31 93 TYR A CA 1
ATOM 643 C C . TYR A 1 93 ? 2.033 8.952 13.868 1.00 96.31 93 TYR A C 1
ATOM 645 O O . TYR A 1 93 ? 2.162 8.013 13.101 1.00 96.31 93 TYR A O 1
ATOM 653 N N . SER A 1 94 ? 2.320 10.195 13.473 1.00 94.44 94 SER A N 1
ATOM 654 C CA . SER A 1 94 ? 2.736 10.533 12.102 1.00 94.44 94 SER A CA 1
ATOM 655 C C . SER A 1 94 ? 4.217 10.260 11.801 1.00 94.44 94 SER A C 1
ATOM 657 O O . SER A 1 94 ? 4.824 10.963 10.990 1.00 94.44 94 SER A O 1
ATOM 659 N N . THR A 1 95 ? 4.846 9.313 12.499 1.00 92.06 95 THR A N 1
ATOM 660 C CA . THR A 1 95 ? 6.235 8.918 12.233 1.00 92.06 95 THR A CA 1
ATOM 661 C C . THR A 1 95 ? 6.397 7.404 12.373 1.00 92.06 95 THR A C 1
ATOM 663 O O . THR A 1 95 ? 5.698 6.807 13.196 1.00 92.06 95 THR A O 1
ATOM 666 N N . PRO A 1 96 ? 7.374 6.773 11.692 1.00 90.81 96 PRO A N 1
ATOM 667 C CA . PRO A 1 96 ? 7.689 5.351 11.898 1.00 90.81 96 PRO A CA 1
ATOM 668 C C . PRO A 1 96 ? 8.070 5.017 13.355 1.00 90.81 96 PRO A C 1
ATOM 670 O O . PRO A 1 96 ? 7.876 3.906 13.863 1.00 90.81 96 PRO A O 1
ATOM 673 N N . ALA A 1 97 ? 8.634 5.995 14.071 1.00 93.31 97 ALA A N 1
ATOM 674 C CA . ALA A 1 97 ? 9.002 5.835 15.470 1.00 93.31 97 ALA A CA 1
ATOM 675 C C . ALA A 1 97 ? 7.771 5.737 16.381 1.00 93.31 97 ALA A C 1
ATOM 677 O O . ALA A 1 97 ? 7.826 5.005 17.372 1.00 93.31 97 ALA A O 1
ATOM 678 N N . THR A 1 98 ? 6.677 6.423 16.041 1.00 95.50 98 THR A N 1
ATOM 679 C CA . THR A 1 98 ? 5.477 6.508 16.878 1.00 95.50 98 THR A CA 1
ATOM 680 C C . THR A 1 98 ? 4.335 5.615 16.400 1.00 95.50 98 THR A C 1
ATOM 682 O O . THR A 1 98 ? 3.683 5.017 17.249 1.00 95.50 98 THR A O 1
ATOM 685 N N . CYS A 1 99 ? 4.127 5.425 15.094 1.00 96.00 99 CYS A N 1
ATOM 686 C CA . CYS A 1 99 ? 3.149 4.464 14.577 1.00 96.00 99 CYS A CA 1
ATOM 687 C C . CYS A 1 99 ? 3.729 3.049 14.566 1.00 96.00 99 CYS A C 1
ATOM 689 O O . CYS A 1 99 ? 4.678 2.759 13.832 1.00 96.00 99 CYS A O 1
ATOM 691 N N . LYS A 1 100 ? 3.165 2.155 15.375 1.00 95.62 100 LYS A N 1
ATOM 692 C CA . LYS A 1 100 ? 3.605 0.759 15.454 1.00 95.62 100 LYS A CA 1
ATOM 693 C C . LYS A 1 100 ? 2.627 -0.170 14.741 1.00 95.62 100 LYS A C 1
ATOM 695 O O . LYS A 1 100 ? 1.444 0.162 14.663 1.00 95.62 100 LYS A O 1
ATOM 700 N N . PRO A 1 101 ? 3.098 -1.333 14.252 1.00 96.25 101 PRO A N 1
ATOM 701 C CA . PRO A 1 101 ? 2.205 -2.383 13.789 1.00 96.25 101 PRO A CA 1
ATOM 702 C C . PRO A 1 101 ? 1.141 -2.699 14.844 1.00 96.25 101 PRO A C 1
ATOM 704 O O . PRO A 1 101 ? 1.411 -2.702 16.046 1.00 96.25 101 PRO A O 1
ATOM 707 N N . SER A 1 102 ? -0.077 -2.944 14.378 1.00 97.19 102 SER A N 1
ATOM 708 C CA . SER A 1 102 ? -1.188 -3.405 15.201 1.00 97.19 102 SER A CA 1
ATOM 709 C C . SER A 1 102 ? -1.437 -4.884 14.951 1.00 97.19 102 SER A C 1
ATOM 711 O O . SER A 1 102 ? -1.022 -5.419 13.927 1.00 97.19 102 SER A O 1
ATOM 713 N N . VAL A 1 103 ? -2.231 -5.523 15.810 1.00 98.06 103 VAL A N 1
ATOM 714 C CA . VAL A 1 103 ? -2.670 -6.912 15.593 1.00 98.06 103 VAL A CA 1
ATOM 715 C C . VAL A 1 103 ? -3.342 -7.117 14.225 1.00 98.06 103 VAL A C 1
ATOM 717 O O . VAL A 1 103 ? -3.227 -8.183 13.627 1.00 98.06 103 VAL A O 1
ATOM 720 N N . TYR A 1 104 ? -4.008 -6.085 13.694 1.00 98.25 104 TYR A N 1
ATOM 721 C CA . TYR A 1 104 ? -4.664 -6.139 12.389 1.00 98.25 104 TYR A CA 1
ATOM 722 C C . TYR A 1 104 ? -3.666 -6.035 11.231 1.00 98.25 104 TYR A C 1
ATOM 724 O O . TYR A 1 104 ? -3.732 -6.832 10.295 1.00 98.25 104 TYR A O 1
ATOM 732 N N . SER A 1 105 ? -2.719 -5.092 11.293 1.00 97.44 105 SER A N 1
ATOM 733 C CA . SER A 1 105 ? -1.701 -4.953 10.243 1.00 97.44 105 SER A CA 1
ATOM 734 C C . SER A 1 105 ? -0.694 -6.105 10.264 1.00 97.44 105 SER A C 1
ATOM 736 O O . SER A 1 105 ? -0.211 -6.522 9.212 1.00 97.44 105 SER A O 1
ATOM 738 N N . GLU A 1 106 ? -0.423 -6.693 11.429 1.00 97.38 106 GLU A N 1
ATOM 739 C CA . GLU A 1 106 ? 0.361 -7.925 11.548 1.00 97.38 106 GLU A CA 1
ATOM 740 C C . GLU A 1 106 ? -0.350 -9.118 10.898 1.00 97.38 106 GLU A C 1
ATOM 742 O O . GLU A 1 106 ? 0.297 -9.906 10.211 1.00 97.38 106 GLU A O 1
ATOM 747 N N . MET A 1 107 ? -1.677 -9.231 11.032 1.00 97.50 107 MET A N 1
ATOM 748 C CA . MET A 1 107 ? -2.453 -10.274 10.351 1.00 97.50 107 MET A CA 1
ATOM 749 C C . MET A 1 107 ? -2.402 -10.119 8.825 1.00 97.50 107 MET A C 1
ATOM 751 O O . MET A 1 107 ? -2.134 -11.091 8.115 1.00 97.50 107 MET A O 1
ATOM 755 N N . PHE A 1 108 ? -2.569 -8.892 8.320 1.00 97.62 108 PHE A N 1
ATOM 756 C CA . PHE A 1 108 ? -2.435 -8.603 6.888 1.00 97.62 108 PHE A CA 1
ATOM 757 C C . PHE A 1 108 ? -1.027 -8.936 6.386 1.00 97.62 108 PHE A C 1
ATOM 759 O O . PHE A 1 108 ? -0.880 -9.607 5.364 1.00 97.62 108 PHE A O 1
ATOM 766 N N . LYS A 1 109 ? 0.013 -8.549 7.136 1.00 96.44 109 LYS A N 1
ATOM 767 C CA . LYS A 1 109 ? 1.405 -8.867 6.798 1.00 96.44 109 LYS A CA 1
ATOM 768 C C . LYS A 1 109 ? 1.670 -10.371 6.801 1.00 96.44 109 LYS A C 1
ATOM 770 O O . LYS A 1 109 ? 2.343 -10.872 5.906 1.00 96.44 109 LYS A O 1
ATOM 775 N N . ALA A 1 110 ? 1.144 -11.103 7.779 1.00 96.25 110 ALA A N 1
ATOM 776 C CA . ALA A 1 110 ? 1.323 -12.548 7.860 1.00 96.25 110 ALA A CA 1
ATOM 777 C C . ALA A 1 110 ? 0.695 -13.269 6.655 1.00 96.25 110 ALA A C 1
ATOM 779 O O . ALA A 1 110 ? 1.293 -14.200 6.114 1.00 96.25 110 ALA A O 1
ATOM 780 N N . ALA A 1 111 ? -0.480 -12.820 6.205 1.00 96.12 111 ALA A N 1
ATOM 781 C CA . ALA A 1 111 ? -1.147 -13.363 5.024 1.00 96.12 111 ALA A CA 1
ATOM 782 C C . ALA A 1 111 ? -0.476 -12.941 3.705 1.00 96.12 111 ALA A C 1
ATOM 784 O O . ALA A 1 111 ? -0.466 -13.716 2.742 1.00 96.12 111 ALA A O 1
ATOM 785 N N . CYS A 1 112 ? 0.080 -11.728 3.667 1.00 96.12 112 CYS A N 1
ATOM 786 C CA . CYS A 1 112 ? 0.664 -11.099 2.486 1.00 96.12 112 CYS A CA 1
ATOM 787 C C . CYS A 1 112 ? 2.050 -10.494 2.811 1.00 96.12 112 CYS A C 1
ATOM 789 O O . CYS A 1 112 ? 2.190 -9.272 2.891 1.00 96.12 112 CYS A O 1
ATOM 791 N N . PRO A 1 113 ? 3.113 -11.312 2.972 1.00 95.31 113 PRO A N 1
ATOM 792 C CA . PRO A 1 113 ? 4.419 -10.829 3.446 1.00 95.31 113 PRO A CA 1
ATOM 793 C C . PRO A 1 113 ? 5.114 -9.824 2.521 1.00 95.31 113 PRO A C 1
ATOM 795 O O . PRO A 1 113 ? 6.054 -9.155 2.938 1.00 95.31 113 PRO A O 1
ATOM 798 N N . ARG A 1 114 ? 4.672 -9.751 1.261 1.00 95.06 114 ARG A N 1
ATOM 799 C CA . ARG A 1 114 ? 5.231 -8.906 0.199 1.00 95.06 114 ARG A CA 1
ATOM 800 C C . ARG A 1 114 ? 4.302 -7.747 -0.169 1.00 95.06 114 ARG A C 1
ATOM 802 O O . ARG A 1 114 ? 4.357 -7.282 -1.297 1.00 95.06 114 ARG A O 1
ATOM 809 N N . SER A 1 115 ? 3.429 -7.328 0.739 1.00 95.81 115 SER A N 1
ATOM 810 C CA . SER A 1 115 ? 2.547 -6.170 0.568 1.00 95.81 115 SER A CA 1
ATOM 811 C C . SER A 1 115 ? 2.642 -5.255 1.776 1.00 95.81 115 SER A C 1
ATOM 813 O O . SER A 1 115 ? 2.892 -5.744 2.881 1.00 95.81 115 SER A O 1
ATOM 815 N N . TYR A 1 116 ? 2.400 -3.960 1.576 1.00 96.19 116 TYR A N 1
ATOM 816 C CA . TYR A 1 116 ? 2.228 -3.015 2.678 1.00 96.19 116 TYR A CA 1
ATOM 817 C C . TYR A 1 116 ? 0.991 -3.395 3.490 1.00 96.19 116 TYR A C 1
ATOM 819 O O . TYR A 1 116 ? -0.088 -3.576 2.926 1.00 96.19 116 TYR A O 1
ATOM 827 N N . SER A 1 117 ? 1.126 -3.509 4.809 1.00 96.56 117 SER A N 1
ATOM 828 C CA . SER A 1 117 ? 0.007 -3.794 5.715 1.00 96.56 117 SER A CA 1
ATOM 829 C C . SER A 1 117 ? -0.420 -2.604 6.578 1.00 96.56 117 SER A C 1
ATOM 831 O O . SER A 1 117 ? -1.505 -2.629 7.163 1.00 96.56 117 SER A O 1
ATOM 833 N N . TYR A 1 118 ? 0.423 -1.572 6.674 1.00 95.38 118 TYR A N 1
ATOM 834 C CA . TYR A 1 118 ? 0.138 -0.267 7.279 1.00 95.38 118 TYR A CA 1
ATOM 835 C C . TYR A 1 118 ? 1.122 0.791 6.740 1.00 95.38 118 TYR A C 1
ATOM 837 O O . TYR A 1 118 ? 2.082 0.449 6.056 1.00 95.38 118 TYR A O 1
ATOM 845 N N . ALA A 1 119 ? 0.904 2.068 7.070 1.00 93.38 119 ALA A N 1
ATOM 846 C CA . ALA A 1 119 ? 1.583 3.213 6.448 1.00 93.38 119 ALA A CA 1
ATOM 847 C C . ALA A 1 119 ? 3.125 3.196 6.474 1.00 93.38 119 ALA A C 1
ATOM 849 O O . ALA A 1 119 ? 3.756 3.760 5.588 1.00 93.38 119 ALA A O 1
ATOM 850 N N . TYR A 1 120 ? 3.743 2.595 7.498 1.00 91.81 120 TYR A N 1
ATOM 851 C CA . TYR A 1 120 ? 5.204 2.616 7.690 1.00 91.81 120 TYR A CA 1
ATOM 852 C C . TYR A 1 120 ? 5.845 1.227 7.589 1.00 91.81 120 TYR A C 1
ATOM 854 O O . TYR A 1 120 ? 6.845 0.944 8.243 1.00 91.81 120 TYR A O 1
ATOM 862 N N . ASP A 1 121 ? 5.255 0.345 6.789 1.00 87.19 121 ASP A N 1
ATOM 863 C CA . ASP A 1 121 ? 5.725 -1.021 6.556 1.00 87.19 121 ASP A CA 1
ATOM 864 C C . ASP A 1 121 ? 6.767 -1.107 5.423 1.00 87.19 121 ASP A C 1
ATOM 866 O O . ASP A 1 121 ? 6.573 -1.784 4.415 1.00 87.19 121 ASP A O 1
ATOM 870 N N . ASP A 1 122 ? 7.877 -0.384 5.552 1.00 76.12 122 ASP A N 1
ATOM 871 C CA . ASP A 1 122 ? 8.798 -0.111 4.440 1.00 76.12 122 ASP A CA 1
ATOM 872 C C . ASP A 1 122 ? 9.780 -1.255 4.116 1.00 76.12 122 ASP A C 1
ATOM 874 O O . ASP A 1 122 ? 9.996 -1.578 2.943 1.00 76.12 122 ASP A O 1
ATOM 878 N N . ALA A 1 123 ? 10.347 -1.908 5.134 1.00 71.62 123 ALA A N 1
ATOM 879 C CA . ALA A 1 123 ? 11.503 -2.800 4.988 1.00 71.62 123 ALA A CA 1
ATOM 880 C C . ALA A 1 123 ? 11.253 -4.059 4.136 1.00 71.62 123 ALA A C 1
ATOM 882 O O . ALA A 1 123 ? 12.207 -4.666 3.646 1.00 71.62 123 ALA A O 1
ATOM 883 N N . THR A 1 124 ? 9.994 -4.480 3.973 1.00 72.38 124 THR A N 1
ATOM 884 C CA . THR A 1 124 ? 9.631 -5.705 3.227 1.00 72.38 124 THR A CA 1
ATOM 885 C C . THR A 1 124 ? 8.642 -5.479 2.088 1.00 72.38 124 THR A C 1
ATOM 887 O O . THR A 1 124 ? 8.299 -6.435 1.389 1.00 72.38 124 THR A O 1
ATOM 890 N N . SER A 1 125 ? 8.198 -4.237 1.891 1.00 79.88 125 SER A N 1
ATOM 891 C CA . SER A 1 125 ? 7.027 -3.945 1.057 1.00 79.88 125 SER A CA 1
ATOM 892 C C . SER A 1 125 ? 7.310 -2.988 -0.091 1.00 79.88 125 SER A C 1
ATOM 894 O O . SER A 1 125 ? 6.525 -2.963 -1.029 1.00 79.88 125 SER A O 1
ATOM 896 N N . THR A 1 126 ? 8.433 -2.259 -0.064 1.00 84.38 126 THR A N 1
ATOM 897 C CA . THR A 1 126 ? 8.862 -1.420 -1.195 1.00 84.38 126 THR A CA 1
ATOM 898 C C . THR A 1 126 ? 9.783 -2.196 -2.119 1.00 84.38 126 THR A C 1
ATOM 900 O O . THR A 1 126 ? 10.809 -2.728 -1.681 1.00 84.38 126 THR A O 1
ATOM 903 N N . PHE A 1 127 ? 9.471 -2.200 -3.412 1.00 89.75 127 PHE A N 1
ATOM 904 C CA . PHE A 1 127 ? 10.291 -2.845 -4.427 1.00 89.75 127 PHE A CA 1
ATOM 905 C C . PHE A 1 127 ? 10.777 -1.831 -5.446 1.00 89.75 127 PHE A C 1
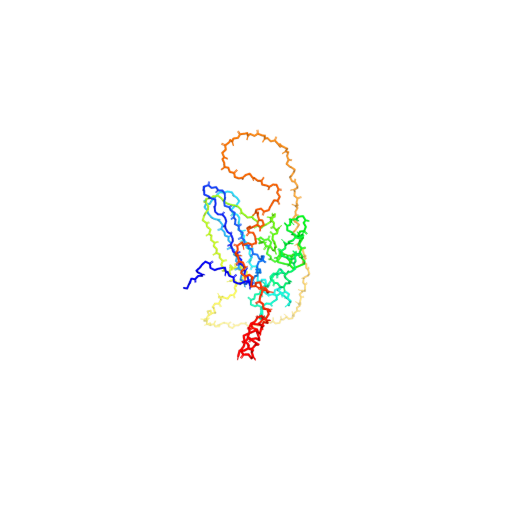ATOM 907 O O . PHE A 1 127 ? 10.117 -0.836 -5.727 1.00 89.75 127 PHE A O 1
ATOM 914 N N . THR A 1 128 ? 11.967 -2.084 -5.986 1.00 93.69 128 THR A N 1
ATOM 915 C CA . THR A 1 128 ? 12.595 -1.192 -6.954 1.00 93.69 128 THR A CA 1
ATOM 916 C C . THR A 1 128 ? 13.022 -1.925 -8.208 1.00 93.69 128 THR A C 1
ATOM 918 O O . THR A 1 128 ? 13.397 -3.107 -8.188 1.00 93.69 128 THR A O 1
ATOM 921 N N . CYS A 1 129 ? 12.935 -1.219 -9.327 1.00 94.88 129 CYS A N 1
ATOM 922 C CA . CYS A 1 129 ? 13.410 -1.679 -10.621 1.00 94.88 129 CYS A CA 1
ATOM 923 C C . CYS A 1 129 ? 13.726 -0.464 -11.495 1.00 94.88 129 CYS A C 1
ATOM 925 O O . CYS A 1 129 ? 13.139 0.596 -11.319 1.00 94.88 129 CYS A O 1
ATOM 927 N N . THR A 1 130 ? 14.672 -0.589 -12.415 1.00 95.19 130 THR A N 1
ATOM 928 C CA . THR A 1 130 ? 15.047 0.497 -13.327 1.00 95.19 130 THR A CA 1
ATOM 929 C C . THR A 1 130 ? 14.788 0.060 -14.759 1.00 95.19 130 THR A C 1
ATOM 931 O O . THR A 1 130 ? 15.375 -0.931 -15.205 1.00 95.19 130 THR A O 1
ATOM 934 N N . GLY A 1 131 ? 13.961 0.821 -15.482 1.00 92.88 131 GLY A N 1
ATOM 935 C CA . GLY A 1 131 ? 13.680 0.590 -16.902 1.00 92.88 131 GLY A CA 1
ATOM 936 C C . GLY A 1 131 ? 12.885 -0.688 -17.167 1.00 92.88 131 GLY A C 1
ATOM 937 O O . GLY A 1 131 ? 13.235 -1.426 -18.084 1.00 92.88 131 GLY A O 1
ATOM 938 N N . ALA A 1 132 ? 11.877 -0.976 -16.339 1.00 94.12 132 ALA A N 1
ATOM 939 C CA . ALA A 1 132 ? 11.025 -2.153 -16.482 1.00 94.12 132 ALA A CA 1
ATOM 940 C C . ALA A 1 132 ? 9.646 -1.846 -17.064 1.00 94.12 132 ALA A C 1
ATOM 942 O O . ALA A 1 132 ? 9.105 -0.756 -16.895 1.00 94.12 132 ALA A O 1
ATOM 943 N N . ASP A 1 133 ? 9.062 -2.884 -17.657 1.00 95.62 133 ASP A N 1
ATOM 944 C CA . ASP A 1 133 ? 7.625 -3.004 -17.870 1.00 95.62 133 ASP A CA 1
ATOM 945 C C . ASP A 1 133 ? 6.994 -3.761 -16.693 1.00 95.62 133 ASP A C 1
ATOM 947 O O . ASP A 1 133 ? 7.582 -4.718 -16.175 1.00 95.62 133 ASP A O 1
ATOM 951 N N . TYR A 1 134 ? 5.776 -3.379 -16.302 1.00 97.00 134 TYR A N 1
ATOM 952 C CA . TYR A 1 134 ? 5.065 -3.966 -15.162 1.00 97.00 134 TYR A CA 1
ATOM 953 C C . TYR A 1 134 ? 3.818 -4.732 -15.595 1.00 97.00 134 TYR A C 1
ATOM 955 O O . TYR A 1 134 ? 3.002 -4.234 -16.370 1.00 97.00 134 TYR A O 1
ATOM 963 N N . THR A 1 135 ? 3.638 -5.929 -15.039 1.00 98.06 135 THR A N 1
ATOM 964 C CA . THR A 1 135 ? 2.410 -6.720 -15.186 1.00 98.06 135 THR A CA 1
ATOM 965 C C . THR A 1 135 ? 1.647 -6.734 -13.870 1.00 98.06 135 THR A C 1
ATOM 967 O O . THR A 1 135 ? 2.167 -7.202 -12.859 1.00 98.06 135 THR A O 1
ATOM 970 N N . VAL A 1 136 ? 0.401 -6.253 -13.892 1.00 98.19 136 VAL A N 1
ATOM 971 C CA . VAL A 1 136 ? -0.538 -6.356 -12.766 1.00 98.19 136 VAL A CA 1
ATOM 972 C C . VAL A 1 136 ? -1.478 -7.527 -13.022 1.00 98.19 136 VAL A C 1
ATOM 974 O O . VAL A 1 136 ? -2.217 -7.531 -14.007 1.00 98.19 136 VAL A O 1
ATOM 977 N N . THR A 1 137 ? -1.465 -8.517 -12.132 1.00 98.19 137 THR A N 1
ATOM 978 C CA . THR A 1 137 ? -2.343 -9.688 -12.227 1.00 98.19 137 THR A CA 1
ATOM 979 C C . THR A 1 137 ? -3.332 -9.692 -11.074 1.00 98.19 137 THR A C 1
ATOM 981 O O . THR A 1 137 ? -2.945 -9.803 -9.912 1.00 98.19 137 THR A O 1
ATOM 984 N N . PHE A 1 138 ? -4.620 -9.627 -11.407 1.00 97.69 138 PHE A N 1
ATOM 985 C CA . PHE A 1 138 ? -5.717 -9.833 -10.466 1.00 97.69 138 PHE A CA 1
ATOM 986 C C . PHE A 1 138 ? -6.047 -11.318 -10.352 1.00 97.69 138 PHE A C 1
ATOM 988 O O . PHE A 1 138 ? -6.053 -12.036 -11.354 1.00 97.69 138 PHE A O 1
ATOM 995 N N . CYS A 1 139 ? -6.352 -11.770 -9.137 1.00 95.94 139 CYS A N 1
ATOM 996 C CA . CYS A 1 139 ? -6.639 -13.170 -8.830 1.00 95.94 139 CYS A CA 1
ATOM 997 C C . CYS A 1 139 ? -5.576 -14.139 -9.400 1.00 95.94 139 CYS A C 1
ATOM 999 O O . CYS A 1 139 ? -5.935 -15.089 -10.106 1.00 95.94 139 CYS A O 1
ATOM 1001 N N . PRO A 1 140 ? -4.271 -13.917 -9.129 1.00 93.19 140 PRO A N 1
ATOM 1002 C CA . PRO A 1 140 ? -3.209 -14.796 -9.604 1.00 93.19 140 PRO A CA 1
ATOM 1003 C C . PRO A 1 140 ? -3.467 -16.232 -9.151 1.00 93.19 140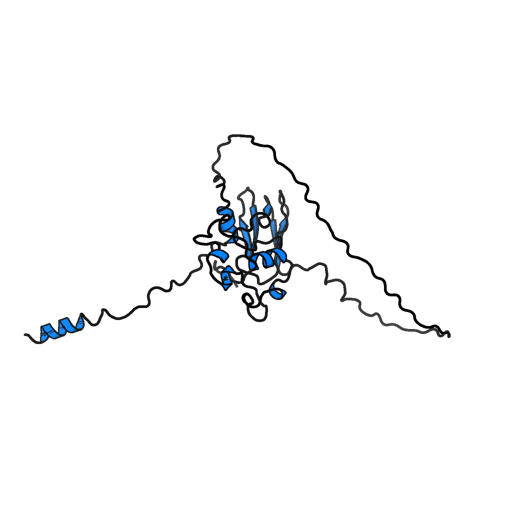 PRO A C 1
ATOM 1005 O O . PRO A 1 140 ? -3.734 -16.506 -7.979 1.00 93.19 140 PRO A O 1
ATOM 1008 N N . SER A 1 141 ? -3.397 -17.172 -10.091 1.00 80.50 141 SER A N 1
ATOM 1009 C CA . SER A 1 141 ? -3.638 -18.580 -9.798 1.00 80.50 141 SER A CA 1
ATOM 1010 C C . SER A 1 141 ? -2.603 -19.101 -8.806 1.00 80.50 141 SER A C 1
ATOM 1012 O O . SER A 1 141 ? -1.411 -19.131 -9.111 1.00 80.50 141 SER A O 1
ATOM 1014 N N . SER A 1 142 ? -3.052 -19.597 -7.653 1.00 60.25 142 SER A N 1
ATOM 1015 C CA . SER A 1 142 ? -2.207 -20.449 -6.820 1.00 60.25 142 SER A CA 1
ATOM 1016 C C . SER A 1 142 ? -1.865 -21.709 -7.632 1.00 60.25 142 SER A C 1
ATOM 1018 O O . SER A 1 142 ? -2.789 -22.351 -8.147 1.00 60.25 142 SER A O 1
ATOM 1020 N N . PRO A 1 143 ? -0.592 -22.130 -7.748 1.00 51.97 143 PRO A N 1
ATOM 1021 C CA . PRO A 1 143 ? -0.218 -23.330 -8.509 1.00 51.97 143 PRO A CA 1
ATOM 1022 C C . PRO A 1 143 ? -0.838 -24.647 -7.987 1.00 51.97 143 PRO A C 1
ATOM 1024 O O . PRO A 1 143 ? -0.605 -25.709 -8.554 1.00 51.97 143 PRO A O 1
ATOM 1027 N N . SER A 1 144 ? -1.664 -24.612 -6.937 1.00 49.22 144 SER A N 1
ATOM 1028 C CA . SER A 1 144 ? -2.125 -25.786 -6.191 1.00 49.22 144 SER A CA 1
ATOM 1029 C C . SER A 1 144 ? -3.565 -26.242 -6.465 1.00 49.22 144 SER A C 1
ATOM 1031 O O . SER A 1 144 ? -4.024 -27.146 -5.780 1.00 49.22 144 SER A O 1
ATOM 1033 N N . GLN A 1 145 ? -4.297 -25.679 -7.436 1.00 47.31 145 GLN A N 1
ATOM 1034 C CA . GLN A 1 145 ? -5.698 -26.094 -7.688 1.00 47.31 145 GLN A CA 1
ATOM 1035 C C . GLN A 1 145 ? -6.024 -26.460 -9.146 1.00 47.31 145 GLN A C 1
ATOM 1037 O O . GLN A 1 145 ? -7.172 -26.773 -9.452 1.00 47.31 145 GLN A O 1
ATOM 1042 N N . LYS A 1 146 ? -5.040 -26.463 -10.060 1.00 42.88 146 LYS A N 1
ATOM 1043 C CA . LYS A 1 146 ? -5.289 -26.760 -11.487 1.00 42.88 146 LYS A CA 1
ATOM 1044 C C . LYS A 1 146 ? -5.050 -28.222 -11.900 1.00 42.88 146 LYS A C 1
ATOM 1046 O O . LYS A 1 146 ? -5.368 -28.585 -13.023 1.00 42.88 146 LYS A O 1
ATOM 1051 N N . SER A 1 147 ? -4.539 -29.084 -11.020 1.00 42.50 147 SER A N 1
ATOM 1052 C CA . SER A 1 147 ? -4.257 -30.491 -11.356 1.00 42.50 147 SER A CA 1
ATOM 1053 C C . SER A 1 147 ? -5.126 -31.450 -10.542 1.00 42.50 147 SER A C 1
ATOM 1055 O O . SER A 1 147 ? -4.662 -32.072 -9.596 1.00 42.50 147 SER A O 1
ATOM 1057 N N . SER A 1 148 ? -6.425 -31.513 -10.837 1.00 49.16 148 SER A N 1
ATOM 1058 C CA . SER A 1 148 ? -7.269 -32.660 -10.426 1.00 49.16 148 SER A CA 1
ATOM 1059 C C . SER A 1 148 ? -8.642 -32.727 -11.099 1.00 49.16 148 SER A C 1
ATOM 1061 O O . SER A 1 148 ? -9.409 -33.646 -10.825 1.00 49.16 148 SER A O 1
ATOM 1063 N N . ARG A 1 149 ? -8.984 -31.809 -12.006 1.00 52.78 149 ARG A N 1
ATOM 1064 C CA . ARG A 1 149 ? -10.266 -31.850 -12.716 1.00 52.78 149 ARG A CA 1
ATOM 1065 C C . ARG A 1 149 ? -10.028 -31.767 -14.207 1.00 52.78 149 ARG A C 1
ATOM 1067 O O . ARG A 1 149 ? -10.210 -30.708 -14.773 1.00 52.78 149 ARG A O 1
ATOM 1074 N N . ASP A 1 150 ? -9.521 -32.863 -14.759 1.00 47.81 150 ASP A N 1
ATOM 1075 C CA . ASP A 1 150 ? -9.796 -33.325 -16.124 1.00 47.81 150 ASP A CA 1
ATOM 1076 C C . ASP A 1 150 ? -9.122 -34.691 -16.320 1.00 47.81 150 ASP A C 1
ATOM 1078 O O . ASP A 1 150 ? -8.101 -34.841 -16.983 1.00 47.81 150 ASP A O 1
ATOM 1082 N N . ALA A 1 151 ? -9.693 -35.718 -15.687 1.00 43.75 151 ALA A N 1
ATOM 1083 C CA . ALA A 1 151 ? -9.559 -37.085 -16.174 1.00 43.75 151 ALA A CA 1
ATOM 1084 C C . ALA A 1 151 ? -10.926 -37.488 -16.730 1.00 43.75 151 ALA A C 1
ATOM 1086 O O . ALA A 1 151 ? -11.818 -37.919 -15.999 1.00 43.75 151 ALA A O 1
ATOM 1087 N N . THR A 1 152 ? -11.109 -37.272 -18.030 1.00 40.75 152 THR A N 1
ATOM 1088 C CA . THR A 1 152 ? -12.233 -37.819 -18.789 1.00 40.75 152 THR A CA 1
ATOM 1089 C C . THR A 1 152 ? -12.176 -39.355 -18.732 1.00 40.75 152 THR A C 1
ATOM 1091 O O . THR A 1 152 ? -11.122 -39.920 -19.030 1.00 40.75 152 THR A O 1
ATOM 1094 N N . PRO A 1 153 ? -13.267 -40.063 -18.382 1.00 39.50 153 PRO A N 1
ATOM 1095 C CA . PRO A 1 153 ? -13.298 -41.519 -18.436 1.00 39.50 153 PRO A CA 1
ATOM 1096 C C . PRO A 1 153 ? -13.480 -41.983 -19.886 1.00 39.50 153 PRO A C 1
ATOM 1098 O O . PRO A 1 153 ? -14.524 -41.748 -20.494 1.00 39.50 153 PRO A O 1
ATOM 1101 N N . ALA A 1 154 ? -12.479 -42.671 -20.437 1.00 40.75 154 ALA A N 1
ATOM 1102 C CA . ALA A 1 154 ? -12.653 -43.458 -21.652 1.00 40.75 154 ALA A CA 1
ATOM 1103 C C . ALA A 1 154 ? -13.403 -44.757 -21.311 1.00 40.75 154 ALA A C 1
ATOM 1105 O O . ALA A 1 154 ? -12.958 -45.561 -20.493 1.00 40.75 154 ALA A O 1
ATOM 1106 N N . THR A 1 155 ? -14.560 -44.933 -21.943 1.00 37.81 155 THR A N 1
ATOM 1107 C CA . THR A 1 155 ? -15.310 -46.191 -22.005 1.00 37.81 155 THR A CA 1
ATOM 1108 C C . THR A 1 155 ? -14.779 -46.996 -23.185 1.00 37.81 155 THR A C 1
ATOM 1110 O O . THR A 1 155 ? -14.854 -46.479 -24.289 1.00 37.81 155 THR A O 1
ATOM 1113 N N . GLU A 1 156 ? -14.316 -48.233 -22.980 1.00 33.19 156 GLU A N 1
ATOM 1114 C CA . GLU A 1 156 ? -14.741 -49.390 -23.789 1.00 33.19 156 GLU A CA 1
ATOM 1115 C C . GLU A 1 156 ? -14.315 -50.712 -23.131 1.00 33.19 156 GLU A C 1
ATOM 1117 O O . GLU A 1 156 ? -13.256 -50.826 -22.518 1.00 33.19 156 GLU A O 1
ATOM 1122 N N . ALA A 1 157 ? -15.205 -51.696 -23.220 1.00 35.78 157 ALA A N 1
ATOM 1123 C CA . ALA A 1 157 ? -15.190 -52.964 -22.513 1.00 35.78 157 ALA A CA 1
ATOM 1124 C C . ALA A 1 157 ? -14.798 -54.125 -23.433 1.00 35.78 157 ALA A C 1
ATOM 1126 O O . ALA A 1 157 ? -15.225 -54.144 -24.581 1.00 35.78 157 ALA A O 1
ATOM 1127 N N . THR A 1 158 ? -14.139 -55.163 -22.902 1.00 35.25 158 THR A N 1
ATOM 1128 C CA . THR A 1 158 ? -14.552 -56.580 -23.078 1.00 35.25 158 THR A CA 1
ATOM 1129 C C . THR A 1 158 ? -13.790 -57.513 -22.109 1.00 35.25 158 THR A C 1
ATOM 1131 O O . THR A 1 158 ? -12.716 -57.147 -21.632 1.00 35.25 158 THR A O 1
ATOM 1134 N N . PRO A 1 159 ? -14.354 -58.690 -21.755 1.00 41.69 159 PRO A N 1
ATOM 1135 C CA . PRO A 1 159 ? -14.040 -59.438 -20.539 1.00 41.69 159 PRO A CA 1
ATOM 1136 C C . PRO A 1 159 ? -13.156 -60.669 -20.784 1.00 41.69 159 PRO A C 1
ATOM 1138 O O . PRO A 1 159 ? -13.266 -61.325 -21.818 1.00 41.69 159 PRO A O 1
ATOM 1141 N N . VAL A 1 160 ? -12.384 -61.074 -19.769 1.00 34.28 160 VAL A N 1
ATOM 1142 C CA . VAL A 1 160 ? -11.901 -62.458 -19.649 1.00 34.28 160 VAL A CA 1
ATOM 1143 C C . VAL A 1 160 ? -12.037 -62.943 -18.205 1.00 34.28 160 VAL A C 1
ATOM 1145 O O . VAL A 1 160 ? -11.529 -62.344 -17.261 1.00 34.28 160 VAL A O 1
ATOM 1148 N N . THR A 1 161 ? -12.768 -64.045 -18.081 1.00 32.19 161 THR A N 1
ATOM 1149 C CA . THR A 1 161 ? -13.078 -64.836 -16.888 1.00 32.19 161 THR A CA 1
ATOM 1150 C C . THR A 1 161 ? -11.866 -65.649 -16.412 1.00 32.19 161 THR A C 1
ATOM 1152 O O . THR A 1 161 ? -11.207 -66.293 -17.224 1.00 32.19 161 THR A O 1
ATOM 1155 N N . GLY A 1 162 ? -11.629 -65.709 -15.096 1.00 30.64 162 GLY A N 1
ATOM 1156 C CA . GLY A 1 162 ? -10.665 -66.626 -14.468 1.00 30.64 162 GLY A CA 1
ATOM 1157 C C . GLY A 1 162 ? -10.650 -66.508 -12.937 1.00 30.64 162 GLY A C 1
ATOM 1158 O O . GLY A 1 162 ? -10.310 -65.458 -12.410 1.00 30.64 162 GLY A O 1
ATOM 1159 N N . SER A 1 163 ? -11.075 -67.563 -12.240 1.00 30.33 163 SER A N 1
ATOM 1160 C CA . SER A 1 163 ? -11.519 -67.607 -10.834 1.00 30.33 163 SER A CA 1
ATOM 1161 C C . SER A 1 163 ? -10.435 -67.643 -9.735 1.00 30.33 163 SER A C 1
ATOM 1163 O O . SER A 1 163 ? -9.362 -68.196 -9.949 1.00 30.33 163 SER A O 1
ATOM 1165 N N . THR A 1 164 ? -10.882 -67.316 -8.500 1.00 28.02 164 THR A N 1
ATOM 1166 C CA . THR A 1 164 ? -10.416 -67.778 -7.149 1.00 28.02 164 THR A CA 1
ATOM 1167 C C . THR A 1 164 ? -9.045 -67.253 -6.672 1.00 28.02 164 THR A C 1
ATOM 1169 O O . THR A 1 164 ? -8.104 -67.238 -7.442 1.00 28.02 164 THR A O 1
ATOM 1172 N N . SER A 1 165 ? -8.799 -66.799 -5.432 1.00 33.34 165 SER A N 1
ATOM 1173 C CA . SER A 1 165 ? -9.374 -67.084 -4.102 1.00 33.34 165 SER A CA 1
ATOM 1174 C C . SER A 1 165 ? -8.853 -66.092 -3.028 1.00 33.34 165 SER A C 1
ATOM 1176 O O . SER A 1 165 ? -7.702 -65.688 -3.104 1.00 33.34 165 SER A O 1
ATOM 1178 N N . GLN A 1 166 ? -9.688 -65.806 -2.014 1.00 27.47 166 GLN A N 1
ATOM 1179 C CA . GLN A 1 166 ? -9.414 -65.594 -0.566 1.00 27.47 166 GLN A CA 1
ATOM 1180 C C . GLN A 1 166 ? -8.201 -64.781 -0.040 1.00 27.47 166 GLN A C 1
ATOM 1182 O O . GLN A 1 166 ? -7.051 -65.089 -0.321 1.00 27.47 166 GLN A O 1
ATOM 1187 N N . GLY A 1 167 ? -8.484 -63.899 0.937 1.00 29.64 167 GLY A N 1
ATOM 1188 C CA . GLY A 1 167 ? -7.541 -63.433 1.976 1.00 29.64 167 GLY A CA 1
ATOM 1189 C C . GLY A 1 167 ? -7.664 -61.930 2.260 1.00 29.64 167 GLY A C 1
ATOM 1190 O O . GLY A 1 167 ? -7.131 -61.125 1.516 1.00 29.64 167 GLY A O 1
ATOM 1191 N N . SER A 1 168 ? -8.555 -61.508 3.162 1.00 29.38 168 SER A N 1
ATOM 1192 C CA . SER A 1 168 ? -8.280 -61.187 4.580 1.00 29.38 168 SER A CA 1
ATOM 1193 C C . SER A 1 168 ? -7.397 -59.946 4.776 1.00 29.38 168 SER A C 1
ATOM 1195 O O . SER A 1 168 ? -6.239 -59.917 4.376 1.00 29.38 168 SER A O 1
ATOM 1197 N N . GLY A 1 169 ? -7.981 -58.907 5.378 1.00 30.22 169 GLY A N 1
ATOM 1198 C CA . GLY A 1 169 ? -7.383 -57.581 5.494 1.00 30.22 169 GLY A CA 1
ATOM 1199 C C . GLY A 1 169 ? -6.268 -57.470 6.527 1.00 30.22 169 GLY A C 1
ATOM 1200 O O . GLY A 1 169 ? -6.148 -58.292 7.428 1.00 30.22 169 GLY A O 1
ATOM 1201 N N . THR A 1 170 ? -5.491 -56.394 6.429 1.00 29.50 170 THR A N 1
ATOM 1202 C CA . THR A 1 170 ? -4.786 -55.772 7.557 1.00 29.50 170 THR A CA 1
ATOM 1203 C C . THR A 1 170 ? -4.434 -54.332 7.170 1.00 29.50 170 THR A C 1
ATOM 1205 O O . THR A 1 170 ? -3.890 -54.085 6.096 1.00 29.50 170 THR A O 1
ATOM 1208 N N . GLN A 1 171 ? -4.768 -53.377 8.039 1.00 39.47 171 GLN A N 1
ATOM 1209 C CA . GLN A 1 171 ? -4.194 -52.029 8.040 1.00 39.47 171 GLN A CA 1
ATOM 1210 C C . GLN A 1 171 ? -2.671 -52.113 8.223 1.00 39.47 171 GLN A C 1
ATOM 1212 O O . GLN A 1 171 ? -2.183 -53.008 8.914 1.00 39.47 171 GLN A O 1
ATOM 1217 N N . PRO A 1 172 ? -1.931 -51.106 7.750 1.00 34.69 172 PRO A N 1
ATOM 1218 C CA . PRO A 1 172 ? -0.985 -50.494 8.678 1.00 34.69 172 PRO A CA 1
ATOM 1219 C C . PRO A 1 172 ? -1.093 -48.972 8.654 1.00 34.69 172 PRO A C 1
ATOM 1221 O O . PRO A 1 172 ? -1.019 -48.333 7.605 1.00 34.69 172 PRO A O 1
ATOM 1224 N N . GLY A 1 173 ? -1.249 -48.395 9.844 1.00 30.56 173 GLY A N 1
ATOM 1225 C CA . GLY A 1 173 ? -0.933 -46.994 10.065 1.00 30.56 173 GLY A CA 1
ATOM 1226 C C . GLY A 1 173 ? 0.570 -46.769 9.917 1.00 30.56 173 GLY A C 1
ATOM 1227 O O . GLY A 1 173 ? 1.370 -47.606 10.333 1.00 30.56 173 GLY A O 1
ATOM 1228 N N . PHE A 1 174 ? 0.935 -45.621 9.354 1.00 30.81 174 PHE A N 1
ATOM 1229 C CA . PHE A 1 174 ? 2.294 -45.106 9.408 1.00 30.81 174 PHE A CA 1
ATOM 1230 C C . PHE A 1 174 ? 2.279 -43.644 9.845 1.00 30.81 174 PHE A C 1
ATOM 1232 O O . PHE A 1 174 ? 1.700 -42.768 9.206 1.00 30.81 174 PHE A O 1
ATOM 1239 N N . THR A 1 175 ? 2.925 -43.437 10.983 1.00 30.20 175 THR A N 1
ATOM 1240 C CA . THR A 1 175 ? 3.317 -42.186 11.621 1.00 30.20 175 THR A CA 1
ATOM 1241 C C . THR A 1 175 ? 4.679 -41.759 11.074 1.00 30.20 175 THR A C 1
ATOM 1243 O O . THR A 1 175 ? 5.592 -42.573 11.142 1.00 30.20 175 THR A O 1
ATOM 1246 N N . TYR A 1 176 ? 4.834 -40.519 10.590 1.00 27.77 176 TYR A N 1
ATOM 1247 C CA . TYR A 1 176 ? 6.061 -39.680 10.558 1.00 27.77 176 TYR A CA 1
ATOM 1248 C C . TYR A 1 176 ? 5.780 -38.480 9.627 1.00 27.77 176 TYR A C 1
ATOM 1250 O O . TYR A 1 176 ? 5.071 -38.649 8.645 1.00 27.77 176 TYR A O 1
ATOM 1258 N N . SER A 1 177 ? 6.312 -37.268 9.746 1.00 29.69 177 SER A N 1
ATOM 1259 C CA . SER A 1 177 ? 7.058 -36.506 10.753 1.00 29.69 177 SER A CA 1
ATOM 1260 C C . SER A 1 177 ? 7.201 -35.102 10.159 1.00 29.69 177 SER A C 1
ATOM 1262 O O . SER A 1 177 ? 7.261 -34.949 8.937 1.00 29.69 177 SER A O 1
ATOM 1264 N N . GLY A 1 178 ? 7.217 -34.080 11.009 1.00 32.38 178 GLY A N 1
ATOM 1265 C CA . GLY A 1 178 ? 7.374 -32.697 10.580 1.00 32.38 178 GLY A CA 1
ATOM 1266 C C . GLY A 1 178 ? 8.777 -32.430 10.040 1.00 32.38 178 GLY A C 1
ATOM 1267 O O . GLY A 1 178 ? 9.765 -32.685 10.726 1.00 32.38 178 GLY A O 1
ATOM 1268 N N . ASN A 1 179 ? 8.854 -31.850 8.844 1.00 32.53 179 ASN A N 1
ATOM 1269 C CA . ASN A 1 179 ? 10.065 -31.203 8.359 1.00 32.53 179 ASN A CA 1
ATOM 1270 C C . ASN A 1 179 ? 9.912 -29.694 8.548 1.00 32.53 179 ASN A C 1
ATOM 1272 O O . ASN A 1 179 ? 9.202 -29.027 7.801 1.00 32.53 179 ASN A O 1
ATOM 1276 N N . GLY A 1 180 ? 10.573 -29.181 9.587 1.00 30.50 180 GLY A N 1
ATOM 1277 C CA . GLY A 1 180 ? 10.786 -27.756 9.788 1.00 30.50 180 GLY A CA 1
ATOM 1278 C C . GLY A 1 180 ? 11.802 -27.229 8.780 1.00 30.50 180 GLY A C 1
ATOM 1279 O O . GLY A 1 180 ? 12.938 -27.697 8.725 1.00 30.50 180 GLY A O 1
ATOM 1280 N N . TYR A 1 181 ? 11.396 -26.242 7.993 1.00 31.97 181 TYR A N 1
ATOM 1281 C CA . TYR A 1 181 ? 12.298 -25.448 7.165 1.00 31.97 181 TYR A CA 1
ATOM 1282 C C . TYR A 1 181 ? 12.817 -24.306 8.042 1.00 31.97 181 TYR A C 1
ATOM 1284 O O . TYR A 1 181 ? 12.141 -23.301 8.255 1.00 31.97 181 TYR A O 1
ATOM 1292 N N . GLY A 1 182 ? 14.000 -24.503 8.624 1.00 26.44 182 GLY A N 1
ATOM 1293 C CA . GLY A 1 182 ? 14.738 -23.448 9.307 1.00 26.44 182 GLY A CA 1
ATOM 1294 C C . GLY A 1 182 ? 15.358 -22.504 8.281 1.00 26.44 182 GLY A C 1
ATOM 1295 O O . GLY A 1 182 ? 16.221 -22.916 7.510 1.00 26.44 182 GLY A O 1
ATOM 1296 N N . TYR A 1 183 ? 14.934 -21.242 8.277 1.00 30.05 183 TYR A N 1
ATOM 1297 C CA . TYR A 1 183 ? 15.657 -20.171 7.595 1.00 30.05 183 TYR A CA 1
ATOM 1298 C C . TYR A 1 183 ? 16.777 -19.681 8.519 1.00 30.05 183 TYR A C 1
ATOM 1300 O O . TYR A 1 183 ? 16.533 -19.056 9.550 1.00 30.05 183 TYR A O 1
ATOM 1308 N N . SER A 1 184 ? 18.019 -19.997 8.164 1.00 28.45 184 SER A N 1
ATOM 1309 C CA . SER A 1 184 ? 19.215 -19.441 8.791 1.00 28.45 184 SER A CA 1
ATOM 1310 C C . SER A 1 184 ? 19.446 -18.013 8.289 1.00 28.45 184 SER A C 1
ATOM 1312 O O . SER A 1 184 ? 19.757 -17.812 7.116 1.00 28.45 184 SER A O 1
ATOM 1314 N N . VAL A 1 185 ? 19.313 -17.025 9.176 1.00 32.91 185 VAL A N 1
ATOM 1315 C CA . VAL A 1 185 ? 19.737 -15.639 8.930 1.00 32.91 185 VAL A CA 1
ATOM 1316 C C . VAL A 1 185 ? 21.255 -15.563 9.093 1.00 32.91 185 VAL A C 1
ATOM 1318 O O . VAL A 1 185 ? 21.777 -15.646 10.204 1.00 32.91 185 VAL A O 1
ATOM 1321 N N . SER A 1 186 ? 21.974 -15.412 7.983 1.00 29.83 186 SER A N 1
ATOM 1322 C CA . SER A 1 186 ? 23.378 -15.000 7.992 1.00 29.83 186 SER A CA 1
ATOM 1323 C C . SER A 1 186 ? 23.439 -13.476 7.996 1.00 29.83 186 SER A C 1
ATOM 1325 O O . SER A 1 186 ? 23.003 -12.824 7.051 1.00 29.83 186 SER A O 1
ATOM 1327 N N . GLY A 1 187 ? 23.946 -12.915 9.095 1.00 30.45 187 GLY A N 1
ATOM 1328 C CA . GLY A 1 187 ? 24.185 -11.486 9.241 1.00 30.45 187 GLY A CA 1
ATOM 1329 C C . GLY A 1 187 ? 25.301 -11.004 8.318 1.00 30.45 187 GLY A C 1
ATOM 1330 O O . GLY A 1 187 ? 26.380 -11.593 8.279 1.00 30.45 187 GLY A O 1
ATOM 1331 N N . TYR A 1 188 ? 25.050 -9.897 7.624 1.00 31.08 188 TYR A N 1
ATOM 1332 C CA . TYR A 1 188 ? 26.075 -9.128 6.932 1.00 31.08 188 TYR A CA 1
ATOM 1333 C C . TYR A 1 188 ? 26.206 -7.768 7.614 1.00 31.08 188 TYR A C 1
ATOM 1335 O O . TYR A 1 188 ? 25.287 -6.952 7.597 1.00 31.08 188 TYR A O 1
ATOM 1343 N N . GLY A 1 189 ? 27.355 -7.552 8.256 1.00 25.62 189 GLY A N 1
ATOM 1344 C CA . GLY A 1 189 ? 27.802 -6.229 8.669 1.00 25.62 189 GLY A CA 1
ATOM 1345 C C . GLY A 1 189 ? 28.304 -5.448 7.455 1.00 25.62 189 GLY A C 1
ATOM 1346 O O . GLY A 1 189 ? 29.021 -5.998 6.620 1.00 25.62 189 GLY A O 1
ATOM 1347 N N . TYR A 1 190 ? 27.946 -4.170 7.370 1.00 32.81 190 TYR A N 1
ATOM 1348 C CA . TYR A 1 190 ? 28.499 -3.238 6.389 1.00 32.81 190 TYR A CA 1
ATOM 1349 C C . TYR A 1 190 ? 29.605 -2.389 7.035 1.00 32.81 190 TYR A C 1
ATOM 1351 O O . TYR A 1 190 ? 29.390 -1.858 8.128 1.00 32.81 190 TYR A O 1
ATOM 1359 N N . PRO A 1 191 ? 30.781 -2.235 6.395 1.00 36.03 191 PRO A N 1
ATOM 1360 C CA . PRO A 1 191 ? 31.777 -1.253 6.794 1.00 36.03 191 PRO A CA 1
ATOM 1361 C C . PRO A 1 191 ? 31.449 0.130 6.202 1.00 36.03 191 PRO A C 1
ATOM 1363 O O . PRO A 1 191 ? 30.640 0.268 5.286 1.00 36.03 191 PRO A O 1
ATOM 1366 N N . GLY A 1 192 ? 32.069 1.157 6.783 1.00 28.81 192 GLY A N 1
ATOM 1367 C CA . GLY A 1 192 ? 31.708 2.561 6.622 1.00 28.81 192 GLY A CA 1
ATOM 1368 C C . GLY A 1 192 ? 32.100 3.257 5.313 1.00 28.81 192 GLY A C 1
ATOM 1369 O O . GLY A 1 192 ? 32.972 2.824 4.566 1.00 28.81 192 GLY A O 1
ATOM 1370 N N . SER A 1 193 ? 31.405 4.382 5.125 1.00 34.97 193 SER A N 1
ATOM 1371 C CA . SER A 1 193 ? 31.820 5.682 4.569 1.00 34.97 193 SER A CA 1
ATOM 1372 C C . SER A 1 193 ? 32.861 5.725 3.441 1.00 34.97 193 SER A C 1
ATOM 1374 O O . SER A 1 193 ? 34.067 5.656 3.667 1.00 34.97 193 SER A O 1
ATOM 1376 N N . GLY A 1 194 ? 32.376 6.063 2.242 1.00 27.84 194 GLY A N 1
ATOM 1377 C CA . GLY A 1 194 ? 33.156 6.664 1.163 1.00 27.84 194 GLY A CA 1
ATOM 1378 C C . GLY A 1 194 ? 32.424 7.887 0.608 1.00 27.84 194 GLY A C 1
ATOM 1379 O O . GLY A 1 194 ? 31.323 7.770 0.079 1.00 27.84 194 GLY A O 1
ATOM 1380 N N . SER A 1 195 ? 33.026 9.063 0.773 1.00 29.80 195 SER A N 1
ATOM 1381 C CA . SER A 1 195 ? 32.549 10.341 0.245 1.00 29.80 195 SER A CA 1
ATOM 1382 C C . SER A 1 195 ? 32.984 10.511 -1.210 1.00 29.80 195 SER A C 1
ATOM 1384 O O . SER A 1 195 ? 34.174 10.421 -1.507 1.00 29.80 195 SER A O 1
ATOM 1386 N N . SER A 1 196 ? 32.057 10.865 -2.098 1.00 31.75 196 SER A N 1
ATOM 1387 C CA . SER A 1 196 ? 32.386 11.465 -3.395 1.00 31.75 196 SER A CA 1
ATOM 1388 C C . SER A 1 196 ? 31.329 12.497 -3.774 1.00 31.75 196 SER A C 1
ATOM 1390 O O . SER A 1 196 ? 30.156 12.188 -3.958 1.00 31.75 196 SER A O 1
ATOM 1392 N N . THR A 1 197 ? 31.784 13.744 -3.836 1.00 30.72 197 THR A N 1
ATOM 1393 C CA . THR A 1 197 ? 31.080 14.950 -4.265 1.00 30.72 197 THR A CA 1
ATOM 1394 C C . THR A 1 197 ? 30.814 14.918 -5.771 1.00 30.72 197 THR A C 1
ATOM 1396 O O . THR A 1 197 ? 31.742 14.799 -6.567 1.00 30.72 197 THR A O 1
ATOM 1399 N N . GLY A 1 198 ? 29.551 15.090 -6.161 1.00 29.52 198 GLY A N 1
ATOM 1400 C CA . GLY A 1 198 ? 29.125 15.310 -7.542 1.00 29.52 198 GLY A CA 1
ATOM 1401 C C . GLY A 1 198 ? 27.809 16.082 -7.556 1.00 29.52 198 GLY A C 1
ATOM 1402 O O . GLY A 1 198 ? 26.774 15.556 -7.165 1.00 29.52 198 GLY A O 1
ATOM 1403 N N . SER A 1 199 ? 27.871 17.356 -7.935 1.00 34.19 199 SER A N 1
ATOM 1404 C CA . SER A 1 199 ? 26.741 18.284 -7.958 1.00 34.19 199 SER A CA 1
ATOM 1405 C C . SER A 1 199 ? 25.797 17.995 -9.128 1.00 34.19 199 SER A C 1
ATOM 1407 O O . SER A 1 199 ? 26.198 18.089 -10.285 1.00 34.19 199 SER A O 1
ATOM 1409 N N . GLY A 1 200 ? 24.532 17.715 -8.826 1.00 29.59 200 GLY A N 1
ATOM 1410 C CA . GLY A 1 200 ? 23.428 17.635 -9.781 1.00 29.59 200 GLY A CA 1
ATOM 1411 C C . GLY A 1 200 ? 22.121 17.521 -9.003 1.00 29.59 200 GLY A C 1
ATOM 1412 O O . GLY A 1 200 ? 22.002 16.668 -8.133 1.00 29.59 200 GLY A O 1
ATOM 1413 N N . SER A 1 201 ? 21.189 18.439 -9.237 1.00 36.84 201 SER A N 1
ATOM 1414 C CA . SER A 1 201 ? 19.954 18.644 -8.474 1.00 36.84 201 SER A CA 1
ATOM 1415 C C . SER A 1 201 ? 19.028 17.419 -8.477 1.00 36.84 201 SER A C 1
ATOM 1417 O O . SER A 1 201 ? 18.162 17.295 -9.338 1.00 36.84 201 SER A O 1
ATOM 1419 N N . GLY A 1 202 ? 19.198 16.538 -7.495 1.00 30.77 202 GLY A N 1
ATOM 1420 C CA . GLY A 1 202 ? 18.230 15.527 -7.082 1.00 30.77 202 GLY A CA 1
ATOM 1421 C C . GLY A 1 202 ? 17.930 15.757 -5.608 1.00 30.77 202 GLY A C 1
ATOM 1422 O O . GLY A 1 202 ? 18.852 15.978 -4.824 1.00 30.77 202 GLY A O 1
ATOM 1423 N N . GLN A 1 203 ? 16.649 15.805 -5.246 1.00 38.66 203 GLN A N 1
ATOM 1424 C CA . GLN A 1 203 ? 16.227 16.002 -3.863 1.00 38.66 203 GLN A CA 1
ATOM 1425 C C . GLN A 1 203 ? 16.885 14.950 -2.964 1.00 38.66 203 GLN A C 1
ATOM 1427 O O . GLN A 1 203 ? 16.740 13.746 -3.155 1.00 38.66 203 GLN A O 1
ATOM 1432 N N . THR A 1 204 ? 17.669 15.451 -2.016 1.00 32.91 204 THR A N 1
ATOM 1433 C CA . THR A 1 204 ? 18.414 14.688 -1.026 1.00 32.91 204 THR A CA 1
ATOM 1434 C C . THR A 1 204 ? 17.463 13.884 -0.143 1.00 32.91 204 THR A C 1
ATOM 1436 O O . THR A 1 204 ? 16.463 14.414 0.336 1.00 32.91 204 THR A O 1
ATOM 1439 N N . MET A 1 205 ? 17.825 12.625 0.112 1.00 34.88 205 MET A N 1
ATOM 1440 C CA . MET A 1 205 ? 17.265 11.773 1.162 1.00 34.88 205 MET A CA 1
ATOM 1441 C C . MET A 1 205 ? 17.099 12.566 2.467 1.00 34.88 205 MET A C 1
ATOM 1443 O O . MET A 1 205 ? 18.090 12.937 3.097 1.00 34.88 205 MET A O 1
ATOM 1447 N N . LEU A 1 206 ? 15.858 12.809 2.889 1.00 38.25 206 LEU A N 1
ATOM 1448 C CA . LEU A 1 206 ? 15.579 13.079 4.295 1.00 38.25 206 LEU A CA 1
ATOM 1449 C C . LEU A 1 206 ? 15.671 11.730 5.010 1.00 38.25 206 LEU A C 1
ATOM 1451 O O . LEU A 1 206 ? 15.017 10.767 4.613 1.00 38.25 206 LEU A O 1
ATOM 1455 N N . THR A 1 207 ? 16.510 11.661 6.036 1.00 39.59 207 THR A N 1
ATOM 1456 C CA . THR A 1 207 ? 16.881 10.477 6.835 1.00 39.59 207 THR A CA 1
ATOM 1457 C C . THR A 1 207 ? 15.722 9.748 7.527 1.00 39.59 207 THR A C 1
ATOM 1459 O O . THR A 1 207 ? 15.953 8.765 8.224 1.00 39.59 207 THR A O 1
ATOM 1462 N N . ASP A 1 208 ? 14.485 10.197 7.325 1.00 45.06 208 ASP A N 1
ATOM 1463 C CA . A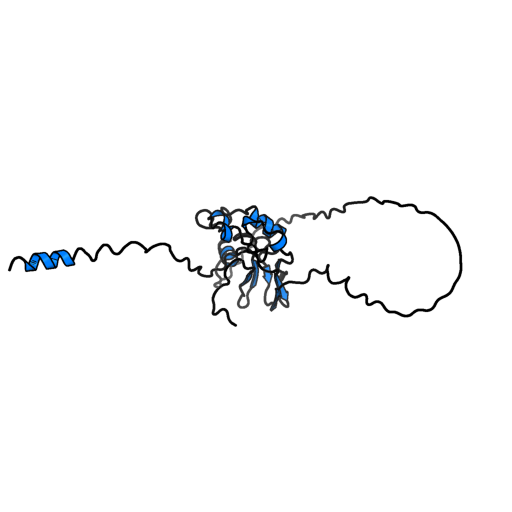SP A 1 208 ? 13.373 9.939 8.234 1.00 45.06 208 ASP A CA 1
ATOM 1464 C C . ASP A 1 208 ? 12.287 9.041 7.603 1.00 45.06 208 ASP A C 1
ATOM 1466 O O . ASP A 1 208 ? 11.260 8.789 8.225 1.00 45.06 208 ASP A O 1
ATOM 1470 N N . GLY A 1 209 ? 12.478 8.561 6.363 1.00 49.31 209 GLY A N 1
ATOM 1471 C CA . GLY A 1 209 ? 11.537 7.648 5.684 1.00 49.31 209 GLY A CA 1
ATOM 1472 C C . GLY A 1 209 ? 10.178 8.269 5.319 1.00 49.31 209 GLY A C 1
ATOM 1473 O O . GLY A 1 209 ? 9.337 7.610 4.715 1.00 49.31 209 GLY A O 1
ATOM 1474 N N . SER A 1 210 ? 9.962 9.552 5.626 1.00 49.91 210 SER A N 1
ATOM 1475 C CA . SER A 1 210 ? 8.672 10.241 5.490 1.00 49.91 210 SER A CA 1
ATOM 1476 C C . SER A 1 210 ? 8.113 10.284 4.066 1.00 49.91 210 SER A C 1
ATOM 1478 O O . SER A 1 210 ? 6.904 10.379 3.897 1.00 49.91 210 SER A O 1
ATOM 1480 N N . TRP A 1 211 ? 8.963 10.215 3.040 1.00 47.56 211 TRP A N 1
ATOM 1481 C CA . TRP A 1 211 ? 8.509 10.213 1.646 1.00 47.56 211 TRP A CA 1
ATOM 1482 C C . TRP A 1 211 ? 7.929 8.855 1.216 1.00 47.56 211 TRP A C 1
ATOM 1484 O O . TRP A 1 211 ? 6.982 8.831 0.438 1.00 47.56 211 TRP A O 1
ATOM 1494 N N . LEU A 1 212 ? 8.437 7.739 1.761 1.00 51.28 212 LEU A N 1
ATOM 1495 C CA . LEU A 1 212 ? 7.927 6.387 1.486 1.00 51.28 212 LEU A CA 1
ATOM 1496 C C . LEU A 1 212 ? 6.539 6.180 2.095 1.00 51.28 212 LEU A C 1
ATOM 1498 O O . LEU A 1 212 ? 5.687 5.533 1.502 1.00 51.28 212 LEU A O 1
ATOM 1502 N N . ALA A 1 213 ? 6.283 6.796 3.247 1.00 47.94 213 ALA A N 1
ATOM 1503 C CA . ALA A 1 213 ? 4.964 6.771 3.869 1.00 47.94 213 ALA A CA 1
ATOM 1504 C C . ALA A 1 213 ? 3.895 7.483 3.030 1.00 47.94 213 ALA A C 1
ATOM 1506 O O . ALA A 1 213 ? 2.738 7.081 3.045 1.00 47.94 213 ALA A O 1
ATOM 1507 N N . GLY A 1 214 ? 4.284 8.522 2.281 1.00 49.41 214 GLY A N 1
ATOM 1508 C CA . GLY A 1 214 ? 3.399 9.186 1.323 1.00 49.41 214 GLY A CA 1
ATOM 1509 C C . GLY A 1 214 ? 3.038 8.301 0.129 1.00 49.41 214 GLY A C 1
ATOM 1510 O O . GLY A 1 214 ? 1.967 8.479 -0.441 1.00 49.41 214 GLY A O 1
ATOM 1511 N N . LEU A 1 215 ? 3.892 7.325 -0.214 1.00 52.38 215 LEU A N 1
ATOM 1512 C CA . LEU A 1 215 ? 3.565 6.307 -1.213 1.00 52.38 215 LEU A CA 1
ATOM 1513 C C . LEU A 1 215 ? 2.505 5.350 -0.674 1.00 52.38 215 LEU A C 1
ATOM 1515 O O . LEU A 1 215 ? 1.466 5.226 -1.293 1.00 52.38 215 LEU A O 1
ATOM 1519 N N . ALA A 1 216 ? 2.716 4.777 0.514 1.00 47.44 216 ALA A N 1
ATOM 1520 C CA . ALA A 1 216 ? 1.799 3.789 1.093 1.00 47.44 216 ALA A CA 1
ATOM 1521 C C . ALA A 1 216 ? 0.424 4.355 1.498 1.00 47.44 216 ALA A C 1
ATOM 1523 O O . ALA A 1 216 ? -0.539 3.605 1.661 1.00 47.44 216 ALA A O 1
ATOM 1524 N N . MET A 1 217 ? 0.346 5.666 1.748 1.00 50.44 217 MET A N 1
ATOM 1525 C CA . MET A 1 217 ? -0.874 6.344 2.197 1.00 50.44 217 MET A CA 1
ATOM 1526 C C . MET A 1 217 ? -1.710 6.910 1.054 1.00 50.44 217 MET A C 1
ATOM 1528 O O . MET A 1 217 ? -2.725 7.529 1.367 1.00 50.44 217 MET A O 1
ATOM 1532 N N . GLY A 1 218 ? -1.293 6.718 -0.209 1.00 42.72 218 GLY A N 1
ATOM 1533 C CA . GLY A 1 218 ? -2.010 7.135 -1.410 1.00 42.72 218 GLY A CA 1
ATOM 1534 C C . GLY A 1 218 ? -2.705 8.482 -1.236 1.00 42.72 218 GLY A C 1
ATOM 1535 O O . GLY A 1 218 ? -3.880 8.503 -0.883 1.00 42.72 218 GLY A O 1
ATOM 1536 N N . ASP A 1 219 ? -2.008 9.600 -1.481 1.00 39.97 219 ASP A N 1
ATOM 1537 C CA . ASP A 1 219 ? -2.547 10.972 -1.394 1.00 39.97 219 ASP A CA 1
ATOM 1538 C C . ASP A 1 219 ? -3.686 11.217 -2.421 1.00 39.97 219 ASP A C 1
ATOM 1540 O O . ASP A 1 219 ? -3.605 12.023 -3.348 1.00 39.97 219 ASP A O 1
ATOM 1544 N N . SER A 1 220 ? -4.803 10.515 -2.261 1.00 34.50 220 SER A N 1
ATOM 1545 C CA . SER A 1 220 ? -6.107 10.911 -2.748 1.00 34.50 220 SER A CA 1
ATOM 1546 C C . SER A 1 220 ? -6.661 11.873 -1.707 1.00 34.50 220 SER A C 1
ATOM 1548 O O . SER A 1 220 ? -6.767 11.495 -0.536 1.00 34.50 220 SER A O 1
ATOM 1550 N N . PRO A 1 221 ? -7.046 13.107 -2.074 1.00 32.91 221 PRO A N 1
ATOM 1551 C CA . PRO A 1 221 ? -7.714 14.000 -1.147 1.00 32.91 221 PRO A CA 1
ATOM 1552 C C . PRO A 1 221 ? -9.049 13.357 -0.765 1.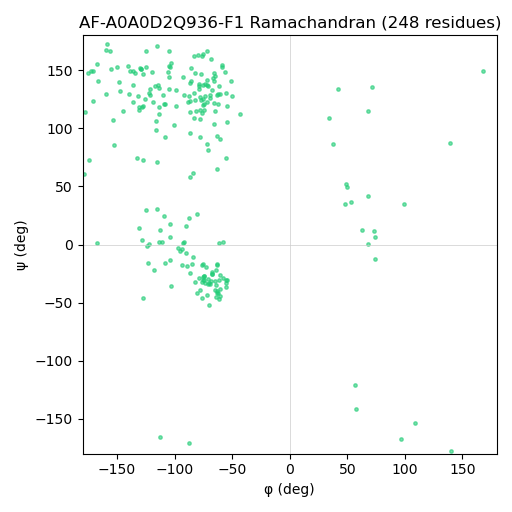00 32.91 221 PRO A C 1
ATOM 1554 O O . PRO A 1 221 ? -10.058 13.524 -1.455 1.00 32.91 221 PRO A O 1
ATOM 1557 N N . ARG A 1 222 ? -9.059 12.600 0.341 1.00 41.50 222 ARG A N 1
ATOM 1558 C CA . ARG A 1 222 ? -10.278 12.163 1.014 1.00 41.50 222 ARG A CA 1
ATOM 1559 C C . ARG A 1 222 ? -11.042 13.447 1.291 1.00 41.50 222 ARG A C 1
ATOM 1561 O O . ARG A 1 222 ? -10.659 14.247 2.144 1.00 41.50 222 ARG A O 1
ATOM 1568 N N . THR A 1 223 ? -12.093 13.687 0.515 1.00 30.81 223 THR A N 1
ATOM 1569 C CA . THR A 1 223 ? -13.016 14.784 0.771 1.00 30.81 223 THR A CA 1
ATOM 1570 C C . THR A 1 223 ? -13.791 14.372 2.012 1.00 30.81 223 THR A C 1
ATOM 1572 O O . THR A 1 223 ? -14.863 13.786 1.924 1.00 30.81 223 THR A O 1
ATOM 1575 N N . ILE A 1 224 ? -13.198 14.584 3.185 1.00 39.75 224 ILE A N 1
ATOM 1576 C CA . ILE A 1 224 ? -13.907 14.485 4.450 1.00 39.75 224 ILE A CA 1
ATOM 1577 C C . ILE A 1 224 ? -14.932 15.621 4.399 1.00 39.75 224 ILE A C 1
ATOM 1579 O O . ILE A 1 224 ? -14.524 16.785 4.344 1.00 39.75 224 ILE A O 1
ATOM 1583 N N . PRO A 1 225 ? -16.248 15.350 4.377 1.00 32.78 225 PRO A N 1
ATOM 1584 C CA . PRO A 1 225 ? -17.200 16.413 4.616 1.00 32.78 225 PRO A CA 1
ATOM 1585 C C . PRO A 1 225 ? -16.993 16.847 6.069 1.00 32.78 225 PRO A C 1
ATOM 1587 O O . PRO A 1 225 ? -17.364 16.136 7.002 1.00 32.78 225 PRO A O 1
ATOM 1590 N N . SER A 1 226 ? -16.334 17.988 6.267 1.00 33.34 226 SER A N 1
ATOM 1591 C CA . SER A 1 226 ? -16.204 18.617 7.580 1.00 33.34 226 SER A CA 1
ATOM 1592 C C . SER A 1 226 ? -17.587 18.716 8.234 1.00 33.34 226 SER A C 1
ATOM 1594 O O . SER A 1 226 ? -18.502 19.274 7.619 1.00 33.34 226 SER A O 1
ATOM 1596 N N . PRO A 1 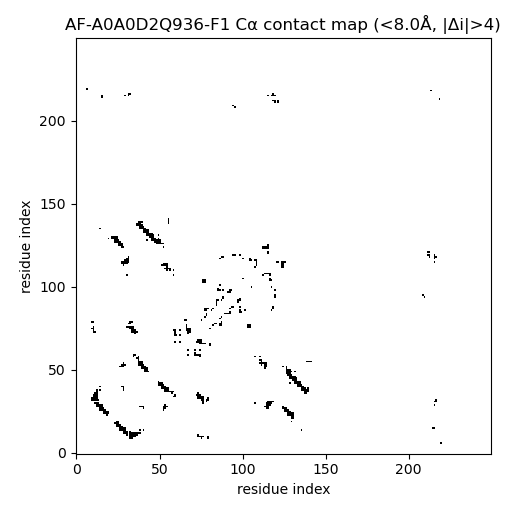227 ? -17.784 18.236 9.474 1.00 44.88 227 PRO A N 1
ATOM 1597 C CA . PRO A 1 227 ? -19.050 18.381 10.172 1.00 44.88 227 PRO A CA 1
ATOM 1598 C C . PRO A 1 227 ? -19.083 19.755 10.848 1.00 44.88 227 PRO A C 1
ATOM 1600 O O . PRO A 1 227 ? -19.141 19.860 12.066 1.00 44.88 227 PRO A O 1
ATOM 1603 N N . THR A 1 228 ? -19.003 20.833 10.074 1.00 43.16 228 THR A N 1
ATOM 1604 C CA . THR A 1 228 ? -19.089 22.199 10.605 1.00 43.16 228 THR A CA 1
ATOM 1605 C C . THR A 1 228 ? -19.637 23.133 9.539 1.00 43.16 228 THR A C 1
ATOM 1607 O O . THR A 1 228 ? -18.885 23.744 8.799 1.00 43.16 228 THR A O 1
ATOM 1610 N N . PHE A 1 229 ? -20.966 23.205 9.442 1.00 45.62 229 PHE A N 1
ATOM 1611 C CA . PHE A 1 229 ? -21.757 24.449 9.415 1.00 45.62 229 PHE A CA 1
ATOM 1612 C C . PHE A 1 229 ? -23.250 24.086 9.318 1.00 45.62 229 PHE A C 1
ATOM 1614 O O . PHE A 1 229 ? -23.960 24.429 8.379 1.00 45.62 229 PHE A O 1
ATOM 1621 N N . LEU A 1 230 ? -23.747 23.365 10.322 1.00 50.47 230 LEU A N 1
ATOM 1622 C CA . LEU A 1 230 ? -25.168 23.379 10.654 1.00 50.47 230 LEU A CA 1
ATOM 1623 C C . LEU A 1 230 ? -25.289 23.964 12.052 1.00 50.47 230 LEU A C 1
ATOM 1625 O O . LEU A 1 230 ? -25.039 23.261 13.021 1.00 50.47 230 LEU A O 1
ATOM 1629 N N . LEU A 1 231 ? -25.608 25.257 12.126 1.00 44.09 231 LEU A N 1
ATOM 1630 C CA . LEU A 1 231 ? -26.245 25.958 13.249 1.00 44.09 231 LEU A CA 1
ATOM 1631 C C . LEU A 1 231 ? -26.564 27.400 12.783 1.00 44.09 231 LEU A C 1
ATOM 1633 O O . LEU A 1 231 ? -25.906 27.913 11.881 1.00 44.09 231 LEU A O 1
ATOM 1637 N N . PRO A 1 232 ? -27.622 28.040 13.303 1.00 43.25 232 PRO A N 1
ATOM 1638 C CA . PRO A 1 232 ? -28.946 27.981 12.698 1.00 43.25 232 PRO A CA 1
ATOM 1639 C C . PRO A 1 232 ? -29.418 29.353 12.184 1.00 43.25 232 PRO A C 1
ATOM 1641 O O . PRO A 1 232 ? -28.837 30.397 12.473 1.00 43.25 232 PRO A O 1
ATOM 1644 N N . PHE A 1 233 ? -30.536 29.341 11.458 1.00 48.09 233 PHE A N 1
ATOM 1645 C CA . PHE A 1 233 ? -31.373 30.494 11.116 1.00 48.09 233 PHE A CA 1
ATOM 1646 C C . PHE A 1 233 ? -31.833 31.283 12.367 1.00 48.09 233 PHE A C 1
ATOM 1648 O O . PHE A 1 233 ? -32.989 31.191 12.770 1.00 48.09 233 PHE A O 1
ATOM 1655 N N . ALA A 1 234 ? -30.950 32.055 13.005 1.00 48.50 234 ALA A N 1
ATOM 1656 C CA . ALA A 1 234 ? -31.266 32.793 14.237 1.00 48.50 234 ALA A CA 1
ATOM 1657 C C . ALA A 1 234 ? -30.854 34.278 14.225 1.00 48.50 234 ALA A C 1
ATOM 1659 O O . ALA A 1 234 ? -30.873 34.921 15.268 1.00 48.50 234 ALA A O 1
ATOM 1660 N N . LEU A 1 235 ? -30.523 34.858 13.064 1.00 47.94 235 LEU A N 1
ATOM 1661 C CA . LEU A 1 235 ? -30.138 36.279 12.963 1.00 47.94 235 LEU A CA 1
ATOM 1662 C C . LEU A 1 235 ? -30.998 37.130 12.014 1.00 47.94 235 LEU A C 1
ATOM 1664 O O . LEU A 1 235 ? -30.797 38.336 11.933 1.00 47.94 235 LEU A O 1
ATOM 1668 N N . MET A 1 236 ? -32.013 36.554 11.364 1.00 51.03 236 MET A N 1
ATOM 1669 C CA . MET A 1 236 ? -32.917 37.303 10.469 1.00 51.03 236 MET A CA 1
ATOM 1670 C C . MET A 1 236 ? -34.194 37.829 11.154 1.00 51.03 236 MET A C 1
ATOM 1672 O O . MET A 1 236 ? -34.975 38.529 10.520 1.00 51.03 236 MET A O 1
ATOM 1676 N N . ALA A 1 237 ? -34.430 37.527 12.438 1.00 50.09 237 ALA A N 1
ATOM 1677 C CA . ALA A 1 237 ? -35.630 37.994 13.148 1.00 50.09 237 ALA A CA 1
ATOM 1678 C C . ALA A 1 237 ? -35.457 39.366 13.833 1.00 50.09 237 ALA A C 1
ATOM 1680 O O . ALA A 1 237 ? -36.446 40.035 14.128 1.00 50.09 237 ALA A O 1
ATOM 1681 N N . SER A 1 238 ? -34.222 39.828 14.056 1.00 51.19 238 SER A N 1
ATOM 1682 C CA . SER A 1 238 ? -33.971 41.063 14.818 1.00 51.19 238 SER A CA 1
ATOM 1683 C C . SER A 1 238 ? -34.053 42.340 13.978 1.00 51.19 238 SER A C 1
ATOM 1685 O O . SER A 1 238 ? -34.207 43.423 14.533 1.00 51.19 238 SER A O 1
ATOM 1687 N N . THR A 1 239 ? -33.994 42.246 12.648 1.00 52.12 239 THR A N 1
ATOM 1688 C CA . THR A 1 239 ? -34.130 43.419 11.767 1.00 52.12 239 THR A CA 1
ATOM 1689 C C . THR A 1 239 ? -35.589 43.741 11.439 1.00 52.12 239 THR A C 1
ATOM 1691 O O . THR A 1 239 ? -35.909 44.904 11.216 1.00 52.12 239 THR A O 1
ATOM 1694 N N . ALA A 1 240 ? -36.502 42.764 11.502 1.00 53.50 240 ALA A N 1
ATOM 1695 C CA . ALA A 1 240 ? -37.931 42.987 11.260 1.00 53.50 240 ALA A CA 1
ATOM 1696 C C . ALA A 1 240 ? -38.644 43.705 12.427 1.00 53.50 240 ALA A C 1
ATOM 1698 O O . ALA A 1 240 ? -39.570 44.481 12.192 1.00 53.50 240 ALA A O 1
ATOM 1699 N N . LEU A 1 241 ? -38.192 43.519 13.676 1.00 53.22 241 LEU A N 1
ATOM 1700 C CA . LEU A 1 241 ? -38.753 44.236 14.831 1.00 53.22 241 LEU A CA 1
ATOM 1701 C C . LEU A 1 241 ? -38.328 45.711 14.903 1.00 53.22 241 LEU A C 1
ATOM 1703 O O . LEU A 1 241 ? -39.095 46.531 15.403 1.00 53.22 241 LEU A O 1
ATOM 1707 N N . CYS A 1 242 ? -37.167 46.084 14.354 1.00 54.72 242 CYS A N 1
ATOM 1708 C CA . CYS A 1 242 ? -36.748 47.489 14.312 1.00 54.72 242 CYS A CA 1
ATOM 1709 C C . CYS A 1 242 ? -37.577 48.322 13.319 1.00 54.72 242 CYS A C 1
ATOM 1711 O O . CYS A 1 242 ? -37.884 49.475 13.608 1.00 54.72 242 CYS A O 1
ATOM 1713 N N . PHE A 1 243 ? -38.011 47.745 12.191 1.00 53.91 243 PHE A N 1
ATOM 1714 C CA . PHE A 1 243 ? -38.844 48.466 11.217 1.00 53.91 243 PHE A CA 1
ATOM 1715 C C . PHE A 1 243 ? -40.297 48.661 11.675 1.00 53.91 243 PHE A C 1
ATOM 1717 O O . PHE A 1 243 ? -40.924 49.647 11.293 1.00 53.91 243 PHE A O 1
ATOM 1724 N N . LEU A 1 244 ? -40.825 47.780 12.531 1.00 55.62 244 LEU A N 1
ATOM 1725 C CA . LEU A 1 244 ? -42.179 47.929 13.078 1.00 55.62 244 LEU A CA 1
ATOM 1726 C C . LEU A 1 244 ? -42.268 49.018 14.160 1.00 55.62 244 LEU A C 1
ATOM 1728 O O . LEU A 1 244 ? -43.294 49.686 14.251 1.00 55.62 244 LEU A O 1
ATOM 1732 N N . PHE A 1 245 ? -41.205 49.268 14.932 1.00 55.41 245 PHE A N 1
ATOM 1733 C CA . PHE A 1 245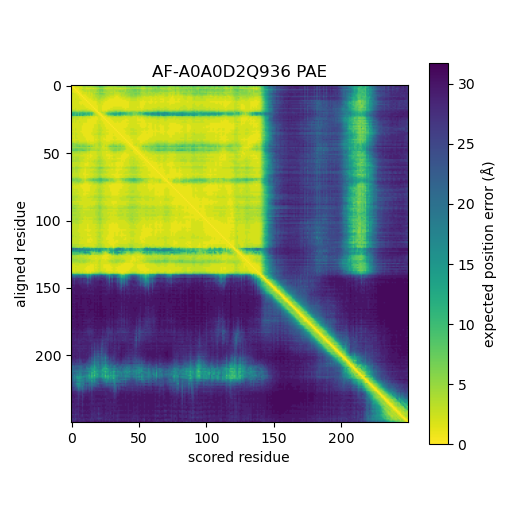 ? -41.214 50.331 15.948 1.00 55.41 245 PHE A CA 1
ATOM 1734 C C . PHE A 1 245 ? -41.089 51.748 15.364 1.00 55.41 245 PHE A C 1
ATOM 1736 O O . PHE A 1 245 ? -41.628 52.689 15.948 1.00 55.41 245 PHE A O 1
ATOM 1743 N N . SER A 1 246 ? -40.454 51.919 14.200 1.00 57.47 246 SER A N 1
ATOM 1744 C CA . SER A 1 246 ? -40.347 53.232 13.540 1.00 57.47 246 SER A CA 1
ATOM 1745 C C . SER A 1 246 ? -41.631 53.690 12.835 1.00 57.47 246 SER A C 1
ATOM 1747 O O . SER A 1 246 ? -41.771 54.880 12.579 1.00 57.47 246 SER A O 1
ATOM 1749 N N . LEU A 1 247 ? -42.582 52.790 12.556 1.00 56.06 247 LEU A N 1
ATOM 1750 C CA . LEU A 1 247 ? -43.868 53.134 11.926 1.00 56.06 247 LEU A CA 1
ATOM 1751 C C . LEU A 1 247 ? -44.986 53.490 12.920 1.00 56.06 247 LEU A C 1
ATOM 1753 O O . LEU A 1 247 ? -46.045 53.933 12.496 1.00 56.06 247 LEU A O 1
ATOM 1757 N N . VAL A 1 248 ? -44.769 53.315 14.228 1.00 61.31 248 VAL A N 1
ATOM 1758 C CA . VAL A 1 248 ? -45.778 53.604 15.270 1.00 61.31 248 VAL A CA 1
ATOM 1759 C C . VAL A 1 248 ? -45.585 54.999 15.900 1.00 61.31 248 VAL A C 1
ATOM 1761 O O . VAL A 1 248 ? -46.388 55.415 16.726 1.00 61.31 248 VAL A O 1
ATOM 1764 N N . HIS A 1 249 ? -44.545 55.747 15.508 1.00 56.44 249 HIS A N 1
ATOM 1765 C CA . HIS A 1 249 ? -44.237 57.088 16.039 1.00 56.44 249 HIS A CA 1
ATOM 1766 C C . HIS A 1 249 ? -44.111 58.189 14.962 1.00 56.44 249 HIS A C 1
ATOM 1768 O O . HIS A 1 249 ? -43.397 59.171 15.175 1.00 56.44 249 HIS A O 1
ATOM 1774 N N . LEU A 1 250 ? -44.821 58.061 13.835 1.00 52.84 250 LEU A N 1
ATOM 1775 C CA . LEU A 1 250 ? -45.143 59.190 12.949 1.00 52.84 250 LEU A CA 1
ATOM 1776 C C . LEU A 1 250 ? -46.657 59.348 12.805 1.00 52.84 250 LEU A C 1
ATOM 1778 O O . LEU A 1 250 ? -47.325 58.314 12.587 1.00 52.84 250 LEU A O 1
#

Nearest PDB structures (foldseek):
  2ahn-assembly1_A  TM=9.513E-01  e=1.812E-16  Prunus avium
  3zs3-assembly1_A  TM=9.632E-01  e=1.751E-15  Malus domestica
  4l2j-assembly1_A  TM=9.186E-01  e=3.838E-14  Calotropis procera
  1du5-assembly1_B  TM=9.178E-01  e=4.479E-13  Zea mays
  2i0w-assembly1_A  TM=8.996E-01  e=2.965E-12  Solanum lycopersicum

Foldseek 3Di:
DDPVPADDQDPDWDWFWDADPQDKIKIFIACQRWYQFWKKKAWPPWDDPRDMHTALFLCLVVADPQQADDPSRTGGQPCRRPVDCLSQCDDQSVAPVRRDDDPRLVSVCVRGVQHRSHLQPPPRTMDMTGPTDMDMDTNPDDPPPPPDPDDDDDDDDDDDDDDDDDDDDDDDDDDDDDDDDDDDDDDDDDDDDDDDDDDDDDDDDDPGCSVSSCRNSPPDPPPPVPPDDDDDPDPPPVVVVVVVVVVVPD

Secondary structure (DSSP, 8-state):
---TTPPPPSS--EEEEE--SSS-EEEEEE-TT-BSS-EEEEEES-BS----EEE-S-GGGG--TTTEETTTTEE--HHHHH--HHHHT-GGG-STTT----HHHHHHHHH-TBSB-STT--TTT-EEEBS-EEEEEESPPPTTSSSSS---------------------------------------PPPP--------------TT-HHHHHHHTT--------S-------SSSHHHHHHHHHTS--

InterPro domains:
  IPR001938 Thaumatin family [PF00314] (1-140)
  IPR001938 Thaumatin family [PR00347] (25-41)
  IPR001938 Thaumatin family [PR00347] (130-139)
  IPR001938 Thaumatin family [PS51367] (1-140)
  IPR001938 Thaumatin family [PTHR31048] (1-140)
  IPR001938 Thaumatin family [SM00205] (1-140)
  IPR037176 Osmotin/thaumatin-like superfamily [G3DSA:2.60.110.10] (1-140)
  IPR037176 Osmotin/thaumatin-like superfamily [SSF49870] (2-141)

Sequence (250 aa):
MECNGLGAAPPVTLAEFTLGTGGQDFYDVSLVDGYNIPMIVEGSGGSGLCASTGCTTDLNRQCPSELRVGDGDACKSACEAFGSPEYCCSGAYSTPATCKPSVYSEMFKAACPRSYSYAYDDATSTFTCTGADYTVTFCPSSPSQKSSRDATPATEATPVTGSTSQGSGTQPGFTYSGNGYGYSVSGYGYPGSGSSTGSGSGQTMLTDGSWLAGLAMGDSPRTIPSPTFLLPFALMASTALCFLFSLVHL

pLDDT: mean 70.71, std 27.95, range [25.62, 98.75]

Organism: Gossypium raimondii (NCBI:txid29730)

Solvent-accessible surface area (backbone atoms only — not comparable to full-atom values): 16050 Å² total; per-residue (Å²): 141,82,65,87,88,56,75,83,73,72,44,35,52,42,78,48,78,47,80,35,92,93,41,65,23,40,36,33,19,34,28,37,50,5,34,47,64,31,33,37,40,36,50,40,91,44,47,78,74,35,57,67,23,22,25,75,49,71,56,37,84,71,41,53,79,85,30,40,36,86,99,42,64,21,19,41,19,60,23,75,60,67,66,40,43,61,56,56,40,31,80,89,13,59,41,68,91,56,29,61,87,45,80,62,29,48,49,46,25,71,62,17,66,32,21,22,29,41,50,72,45,55,96,62,16,69,33,43,29,29,75,52,53,77,47,78,38,72,64,55,79,67,93,84,74,79,87,81,85,82,79,80,83,86,86,87,87,86,86,85,90,84,83,89,80,91,83,86,89,79,87,78,90,83,90,85,78,89,82,81,84,79,82,81,84,79,86,81,85,80,83,82,92,82,90,81,92,77,95,71,100,63,89,73,84,67,96,71,57,66,70,59,32,52,60,52,59,54,89,60,84,75,80,70,78,72,96,77,87,88,79,76,101,76,74,78,67,69,63,61,57,58,60,56,60,65,67,75,76,114